Protein AF-A0ABD5XW55-F1 (afdb_monomer_lite)

Sequence (360 aa):
MGLERDTTTLDIPDDADCGDDPDGGTGRRRTVMITANGPIEYTLAVEGTVEPDRYGGDFAADDNDDPEEIADGVFSYANDTGPRAENAGPTNFRGDRFVFSGAVEEFGVDPRSSRTDYNVYLDGRNTTVGRVRRFRGVDDHSLTITANGPVDYTVTVDGTLEPDRFGGVFVGDTLDLPVETSGGYLRVTDDTGPMADDAGPFAFRGDRYLVDGRVRLLDVDTFDDDTAVNCYLDERLTPIDEIVSPLPGGDGPLEGYASGTAIEGDGSLLAILSTADNQFGYTAVVDGEAEKSESDDNAADDGDQVRSRGGVAVIKGTTGDNAGGVFEFTGKLLSVTVVGADGGFEIEVDGRRVTDSVVR

Radius of gyration: 25.56 Å; chains: 1; bounding box: 63×33×86 Å

Structure (mmCIF, N/CA/C/O backbone):
data_AF-A0ABD5XW55-F1
#
_entry.id   AF-A0ABD5XW55-F1
#
loop_
_atom_site.group_PDB
_atom_site.id
_atom_site.type_symbol
_atom_site.label_atom_id
_atom_site.label_alt_id
_atom_site.label_comp_id
_atom_site.label_asym_id
_atom_site.label_entity_id
_atom_site.label_seq_id
_atom_site.pdbx_PDB_ins_code
_atom_site.Cartn_x
_atom_site.Cartn_y
_atom_site.Cartn_z
_atom_site.occupancy
_atom_site.B_iso_or_equiv
_atom_site.auth_seq_id
_atom_site.auth_comp_id
_atom_site.auth_asym_id
_atom_site.auth_atom_id
_atom_site.pdbx_PDB_model_num
ATOM 1 N N . MET A 1 1 ? 23.870 -20.589 -51.824 1.00 40.91 1 MET A N 1
ATOM 2 C CA . MET A 1 1 ? 22.835 -20.958 -50.841 1.00 40.91 1 MET A CA 1
ATOM 3 C C . MET A 1 1 ? 22.518 -19.699 -50.063 1.00 40.91 1 MET A C 1
ATOM 5 O O . MET A 1 1 ? 23.275 -19.354 -49.170 1.00 40.91 1 MET A O 1
ATOM 9 N N . GLY A 1 2 ? 21.518 -18.946 -50.519 1.00 32.69 2 GLY A N 1
ATOM 10 C CA . GLY A 1 2 ? 20.993 -17.794 -49.792 1.00 32.69 2 GLY A CA 1
ATOM 11 C C . GLY A 1 2 ? 19.850 -18.282 -48.915 1.00 32.69 2 GLY A C 1
ATOM 12 O O . GLY A 1 2 ? 18.987 -19.002 -49.409 1.00 32.69 2 GLY A O 1
ATOM 13 N N . LEU A 1 3 ? 19.904 -17.969 -47.624 1.00 34.94 3 LEU A N 1
ATOM 14 C CA . LEU A 1 3 ? 18.791 -18.165 -46.705 1.00 34.94 3 LEU A CA 1
ATOM 15 C C . LEU A 1 3 ? 17.943 -16.895 -46.775 1.00 34.94 3 LEU A C 1
ATOM 17 O O . LEU A 1 3 ? 18.364 -15.843 -46.295 1.00 34.94 3 LEU A O 1
ATOM 21 N N . GLU A 1 4 ? 16.796 -16.988 -47.441 1.00 32.03 4 GLU A N 1
ATOM 22 C CA . GLU A 1 4 ? 15.737 -15.985 -47.363 1.00 32.03 4 GLU A CA 1
ATOM 23 C C . GLU A 1 4 ? 15.140 -16.036 -45.951 1.00 32.03 4 GLU A C 1
ATOM 25 O O . GLU A 1 4 ? 14.825 -17.112 -45.437 1.00 32.03 4 GLU A O 1
ATOM 30 N N . ARG A 1 5 ? 15.063 -14.877 -45.290 1.00 36.41 5 ARG A N 1
ATOM 31 C CA . ARG A 1 5 ? 14.382 -14.730 -44.002 1.00 36.41 5 ARG A CA 1
ATOM 32 C C . ARG A 1 5 ? 12.885 -14.649 -44.279 1.00 36.41 5 ARG A C 1
ATOM 34 O O . ARG A 1 5 ? 12.432 -13.715 -44.931 1.00 36.41 5 ARG A O 1
ATOM 41 N N . ASP A 1 6 ? 12.164 -15.649 -43.794 1.00 33.88 6 ASP A N 1
ATOM 42 C CA . ASP A 1 6 ? 10.708 -15.719 -43.790 1.00 33.88 6 ASP A CA 1
ATOM 43 C C . ASP A 1 6 ? 10.174 -14.735 -42.739 1.00 33.88 6 ASP A C 1
ATOM 45 O O . ASP A 1 6 ? 10.271 -14.968 -41.533 1.00 33.88 6 ASP A O 1
ATOM 49 N N . THR A 1 7 ? 9.701 -13.579 -43.197 1.00 32.56 7 THR A N 1
ATOM 50 C CA . THR A 1 7 ? 8.929 -12.627 -42.395 1.00 32.56 7 THR A CA 1
ATOM 51 C C . THR A 1 7 ? 7.460 -13.007 -42.513 1.00 32.56 7 THR A C 1
ATOM 53 O O . THR A 1 7 ? 6.708 -12.396 -43.273 1.00 32.56 7 THR A O 1
ATOM 56 N N . THR A 1 8 ? 7.053 -14.058 -41.810 1.00 29.84 8 THR A N 1
ATOM 57 C CA . THR A 1 8 ? 5.638 -14.401 -41.702 1.00 29.84 8 THR A CA 1
ATOM 58 C C . THR A 1 8 ? 4.994 -13.412 -40.733 1.00 29.84 8 THR A C 1
ATOM 60 O O . THR A 1 8 ? 5.185 -13.494 -39.519 1.00 29.84 8 THR A O 1
ATOM 63 N N . THR A 1 9 ? 4.276 -12.431 -41.275 1.00 34.72 9 THR A N 1
ATOM 64 C CA . THR A 1 9 ? 3.396 -11.540 -40.516 1.00 34.72 9 THR A CA 1
ATOM 65 C C . THR A 1 9 ? 2.313 -12.403 -39.876 1.00 34.72 9 THR A C 1
ATOM 67 O O . THR A 1 9 ? 1.570 -13.093 -40.574 1.00 34.72 9 THR A O 1
ATOM 70 N N . LEU A 1 10 ? 2.284 -12.449 -38.546 1.00 32.25 10 LEU A N 1
ATOM 71 C CA . LEU A 1 10 ? 1.234 -13.137 -37.808 1.00 32.25 10 LEU A CA 1
ATOM 72 C C . LEU A 1 10 ? -0.011 -12.237 -37.868 1.00 32.25 10 LEU A C 1
ATOM 74 O O . LEU A 1 10 ? 0.008 -11.164 -37.271 1.00 32.25 10 LEU A O 1
ATOM 78 N N . ASP A 1 11 ? -1.055 -12.649 -38.590 1.00 31.31 11 ASP A N 1
ATOM 79 C CA . ASP A 1 11 ? -2.379 -12.014 -38.516 1.00 31.31 11 ASP A CA 1
ATOM 80 C C . ASP A 1 11 ? -2.948 -12.267 -37.110 1.00 31.31 11 ASP A C 1
ATOM 82 O O . ASP A 1 11 ? -3.444 -13.356 -36.803 1.00 31.31 11 ASP A O 1
ATOM 86 N N . ILE A 1 12 ? -2.799 -11.281 -36.224 1.00 37.78 12 ILE A N 1
ATOM 87 C CA . ILE A 1 12 ? -3.425 -11.258 -34.899 1.00 37.78 12 ILE A CA 1
ATOM 88 C C . ILE A 1 12 ? -4.813 -10.619 -35.079 1.00 37.78 12 ILE A C 1
ATOM 90 O O . ILE A 1 12 ? -4.891 -9.563 -35.700 1.00 37.78 12 ILE A O 1
ATOM 94 N N . PRO A 1 13 ? -5.906 -11.247 -34.608 1.00 35.19 13 PRO A N 1
ATOM 95 C CA . PRO A 1 13 ? -7.257 -10.720 -34.793 1.00 35.19 13 PRO A CA 1
ATOM 96 C C . PRO A 1 13 ? -7.448 -9.369 -34.087 1.00 35.19 13 PRO A C 1
ATOM 98 O O . PRO A 1 13 ? -7.076 -9.210 -32.926 1.00 35.19 13 PRO A O 1
ATOM 101 N N . ASP A 1 14 ? -8.067 -8.446 -34.819 1.00 43.00 14 ASP A N 1
ATOM 102 C CA . ASP A 1 14 ? -8.194 -6.998 -34.584 1.00 43.00 14 ASP A CA 1
ATOM 103 C C . ASP A 1 14 ? -9.356 -6.618 -33.634 1.00 43.00 14 ASP A C 1
ATOM 105 O O . ASP A 1 14 ? -9.894 -5.519 -33.696 1.00 43.00 14 ASP A O 1
ATOM 109 N N . ASP A 1 15 ? -9.795 -7.543 -32.772 1.00 36.75 15 ASP A N 1
ATOM 110 C CA . ASP A 1 15 ? -11.090 -7.430 -32.073 1.00 36.75 15 ASP A CA 1
ATOM 111 C C . ASP A 1 15 ? -10.973 -7.116 -30.565 1.00 36.75 15 ASP A C 1
ATOM 113 O O . ASP A 1 15 ? -11.924 -7.322 -29.807 1.00 36.75 15 ASP A O 1
ATOM 117 N N . ALA A 1 16 ? -9.826 -6.616 -30.097 1.00 40.22 16 ALA A N 1
ATOM 118 C CA . ALA A 1 16 ? -9.733 -6.012 -28.766 1.00 40.22 16 ALA A CA 1
ATOM 119 C C . ALA A 1 16 ? -10.089 -4.523 -28.874 1.00 40.22 16 ALA A C 1
ATOM 121 O O . ALA A 1 16 ? -9.214 -3.667 -28.943 1.00 40.22 16 ALA A O 1
ATOM 122 N N . ASP A 1 17 ? -11.392 -4.247 -28.939 1.00 42.69 17 ASP A N 1
ATOM 123 C CA . ASP A 1 17 ? -11.986 -2.913 -28.821 1.00 42.69 17 ASP A CA 1
ATOM 124 C C . ASP A 1 17 ? -11.696 -2.359 -27.412 1.00 42.69 17 ASP A C 1
ATOM 126 O O . ASP A 1 17 ? -12.468 -2.535 -26.465 1.00 42.69 17 ASP A O 1
ATOM 130 N N . CYS A 1 18 ? -10.503 -1.786 -27.248 1.00 39.19 18 CYS A N 1
ATOM 131 C CA . CYS A 1 18 ? -10.098 -1.002 -26.090 1.00 39.19 18 CYS A CA 1
ATOM 132 C C . CYS A 1 18 ? -10.876 0.314 -26.156 1.00 39.19 18 CYS A C 1
ATOM 134 O O . CYS A 1 18 ? -10.383 1.276 -26.734 1.00 39.19 18 CYS A O 1
ATOM 136 N N . GLY A 1 19 ? -12.114 0.309 -25.656 1.00 40.28 19 GLY A N 1
ATOM 137 C CA . GLY A 1 19 ? -13.052 1.419 -25.799 1.00 40.28 19 GLY A CA 1
ATOM 138 C C . GLY A 1 19 ? -12.391 2.786 -25.621 1.00 40.28 19 GLY A C 1
ATOM 139 O O . GLY A 1 19 ? -11.782 3.053 -24.586 1.00 40.28 19 GLY A O 1
ATOM 140 N N . ASP A 1 20 ? -12.528 3.618 -26.654 1.00 43.25 20 ASP A N 1
ATOM 141 C CA . ASP A 1 20 ? -12.095 5.011 -26.685 1.00 43.25 20 ASP A CA 1
ATOM 142 C C . ASP A 1 20 ? -12.644 5.748 -25.457 1.00 43.25 20 ASP A C 1
ATOM 144 O O . ASP A 1 20 ? -13.820 6.122 -25.424 1.00 43.25 20 ASP A O 1
ATOM 148 N N . ASP A 1 21 ? -11.803 5.965 -24.447 1.00 44.53 21 ASP A N 1
ATOM 149 C CA . ASP A 1 21 ? -12.052 6.974 -23.426 1.00 44.53 21 ASP A CA 1
ATOM 150 C C . ASP A 1 21 ? -11.629 8.325 -24.038 1.00 44.53 21 ASP A C 1
ATOM 152 O O . ASP A 1 21 ? -10.435 8.570 -24.241 1.00 44.53 21 ASP A O 1
ATOM 156 N N . PRO A 1 22 ? -12.575 9.193 -24.447 1.00 44.59 22 PRO A N 1
ATOM 157 C CA . PRO A 1 22 ? -12.289 10.347 -25.303 1.00 44.59 22 PRO A CA 1
ATOM 158 C C . PRO A 1 22 ? -11.565 11.493 -24.579 1.00 44.59 22 PRO A C 1
ATOM 160 O O . PRO A 1 22 ? -11.266 12.518 -25.195 1.00 44.59 22 PRO A O 1
ATOM 163 N N . ASP A 1 23 ? -11.269 11.333 -23.291 1.00 46.78 23 ASP A N 1
ATOM 164 C CA . ASP A 1 23 ? -10.730 12.380 -22.430 1.00 46.78 23 ASP A CA 1
ATOM 165 C C . ASP A 1 23 ? -9.197 12.423 -22.391 1.00 46.78 23 ASP A C 1
ATOM 167 O O . ASP A 1 23 ? -8.642 12.921 -21.421 1.00 46.78 23 ASP A O 1
ATOM 171 N N . GLY A 1 24 ? -8.475 11.938 -23.412 1.00 46.03 24 GLY A N 1
ATOM 172 C CA . GLY A 1 24 ? -7.009 12.107 -23.492 1.00 46.03 24 GLY A CA 1
ATOM 173 C C . GLY A 1 24 ? -6.291 11.756 -22.181 1.00 46.03 24 GLY A C 1
ATOM 174 O O . GLY A 1 24 ? -5.336 12.432 -21.786 1.00 46.03 24 GLY A O 1
ATOM 175 N N . GLY A 1 25 ? -6.850 10.776 -21.462 1.00 42.22 25 GLY A N 1
ATOM 176 C CA . GLY A 1 25 ? -6.516 10.493 -20.083 1.00 42.22 25 GLY A CA 1
ATOM 177 C C . GLY A 1 25 ? -5.071 10.061 -20.033 1.00 42.22 25 GLY A C 1
ATOM 178 O O . GLY A 1 25 ? -4.647 9.222 -20.823 1.00 42.22 25 GLY A O 1
ATOM 179 N N . THR A 1 26 ? -4.302 10.658 -19.127 1.00 49.78 26 THR A N 1
ATOM 180 C CA . THR A 1 26 ? -2.963 10.194 -18.783 1.00 49.78 26 THR A CA 1
ATOM 181 C C . THR A 1 26 ? -3.052 8.701 -18.507 1.00 49.78 26 THR A C 1
ATOM 183 O O . THR A 1 26 ? -3.531 8.302 -17.442 1.00 49.78 26 THR A O 1
ATOM 186 N N . GLY A 1 27 ? -2.680 7.890 -19.495 1.00 63.44 27 GLY A N 1
ATOM 187 C CA . GLY A 1 27 ? -2.789 6.452 -19.395 1.00 63.44 27 GLY A CA 1
ATOM 188 C C . GLY A 1 27 ? -2.075 6.001 -18.130 1.00 63.44 27 GLY A C 1
ATOM 189 O O . GLY A 1 27 ? -1.096 6.604 -17.677 1.00 63.44 27 GLY A O 1
ATOM 190 N N . ARG A 1 28 ? -2.599 4.946 -17.530 1.00 74.44 28 ARG A N 1
ATOM 191 C CA . ARG A 1 28 ? -2.016 4.334 -16.348 1.00 74.44 28 ARG A CA 1
ATOM 192 C C . ARG A 1 28 ? -0.511 4.122 -16.515 1.00 74.44 28 ARG A C 1
ATOM 194 O O . ARG A 1 28 ? -0.080 3.542 -17.514 1.00 74.44 28 ARG A O 1
ATOM 201 N N . ARG A 1 29 ? 0.274 4.595 -15.543 1.00 84.94 29 ARG A N 1
ATOM 202 C CA . ARG A 1 29 ? 1.734 4.485 -15.582 1.00 84.94 29 ARG A CA 1
ATOM 203 C C . ARG A 1 29 ? 2.148 3.056 -15.238 1.00 84.94 29 ARG A C 1
ATOM 205 O O . ARG A 1 29 ? 1.621 2.428 -14.331 1.00 84.94 29 ARG A O 1
ATOM 212 N N . ARG A 1 30 ? 3.093 2.544 -16.003 1.00 86.62 30 ARG A N 1
ATOM 213 C CA . ARG A 1 30 ? 3.666 1.205 -15.932 1.00 86.62 30 ARG A CA 1
ATOM 214 C C . ARG A 1 30 ? 5.164 1.335 -15.930 1.00 86.62 30 ARG A C 1
ATOM 216 O O . ARG A 1 30 ? 5.684 2.338 -16.405 1.00 86.62 30 ARG A O 1
ATOM 223 N N . THR A 1 31 ? 5.873 0.332 -15.437 1.00 89.94 31 THR A N 1
ATOM 224 C CA . THR A 1 31 ? 7.332 0.324 -15.515 1.00 89.94 31 THR A CA 1
ATOM 225 C C . THR A 1 31 ? 7.858 -0.906 -16.208 1.00 89.94 31 THR A C 1
ATOM 227 O O . THR A 1 31 ? 7.426 -2.020 -15.940 1.00 89.94 31 THR A O 1
ATOM 230 N N . VAL A 1 32 ? 8.825 -0.711 -17.095 1.00 92.06 32 VAL A N 1
ATOM 231 C CA . VAL A 1 32 ? 9.643 -1.797 -17.624 1.00 92.06 32 VAL A CA 1
ATOM 232 C C . VAL A 1 32 ? 11.077 -1.553 -17.196 1.00 92.06 32 VAL A C 1
ATOM 234 O O . VAL A 1 32 ? 11.597 -0.454 -17.349 1.00 92.06 32 VAL A O 1
ATOM 237 N N . MET A 1 33 ? 11.705 -2.568 -16.617 1.00 92.19 33 MET A N 1
ATOM 238 C CA . MET A 1 33 ? 13.114 -2.529 -16.241 1.00 92.19 33 MET A CA 1
ATOM 239 C C . MET A 1 33 ? 13.842 -3.647 -16.970 1.00 92.19 33 MET A C 1
ATOM 241 O O . MET A 1 33 ? 13.411 -4.801 -16.932 1.00 92.19 33 MET A O 1
ATOM 245 N N . ILE A 1 34 ? 14.946 -3.315 -17.624 1.00 93.00 34 ILE A N 1
ATOM 246 C CA . ILE A 1 34 ? 15.799 -4.273 -18.320 1.00 93.00 34 ILE A CA 1
ATOM 247 C C . ILE A 1 34 ? 17.134 -4.297 -17.594 1.00 93.00 34 ILE A C 1
ATOM 249 O O . ILE A 1 34 ? 17.787 -3.268 -17.505 1.00 93.00 34 ILE A O 1
ATOM 253 N N . THR A 1 35 ? 17.554 -5.452 -17.080 1.00 91.81 35 THR A N 1
ATOM 254 C CA . THR A 1 35 ? 18.841 -5.588 -16.386 1.00 91.81 35 THR A CA 1
ATOM 255 C C . THR A 1 35 ? 19.698 -6.648 -17.045 1.00 91.81 35 THR A C 1
ATOM 257 O O . THR A 1 35 ? 19.187 -7.658 -17.522 1.00 91.81 35 THR A O 1
ATOM 260 N N . ALA A 1 36 ? 21.012 -6.455 -17.057 1.00 89.88 36 ALA A N 1
ATOM 261 C CA . ALA A 1 36 ? 21.954 -7.424 -17.589 1.00 89.88 36 ALA A CA 1
ATOM 262 C C . ALA A 1 36 ? 23.278 -7.422 -16.830 1.00 89.88 36 ALA A C 1
ATOM 264 O O . ALA A 1 36 ? 23.706 -6.403 -16.284 1.00 89.88 36 ALA A O 1
ATOM 265 N N . ASN A 1 37 ? 23.948 -8.575 -16.819 1.00 87.25 37 ASN A N 1
ATOM 266 C CA . ASN A 1 37 ? 25.274 -8.734 -16.218 1.00 87.25 37 ASN A CA 1
ATOM 267 C C . ASN A 1 37 ? 26.438 -8.493 -17.192 1.00 87.25 37 ASN A C 1
ATOM 269 O O . ASN A 1 37 ? 27.593 -8.789 -16.879 1.00 87.25 37 ASN A O 1
ATOM 273 N N . GLY A 1 38 ? 26.124 -7.948 -18.364 1.00 87.81 38 GLY A N 1
ATOM 274 C CA . GLY A 1 38 ? 27.027 -7.557 -19.436 1.00 87.81 38 GLY A CA 1
ATOM 275 C C . GLY A 1 38 ? 26.269 -6.724 -20.476 1.00 87.81 38 GLY A C 1
ATOM 276 O O . GLY A 1 38 ? 25.065 -6.529 -20.319 1.00 87.81 38 GLY A O 1
ATOM 277 N N . PRO A 1 39 ? 26.932 -6.256 -21.546 1.00 86.69 39 PRO A N 1
ATOM 278 C CA . PRO A 1 39 ? 26.309 -5.355 -22.510 1.00 86.69 39 PRO A CA 1
ATOM 279 C C . PRO A 1 39 ? 25.170 -6.030 -23.283 1.00 86.69 39 PRO A C 1
ATOM 281 O O . PRO A 1 39 ? 25.366 -7.104 -23.869 1.00 86.69 39 PRO A O 1
ATOM 284 N N . ILE A 1 40 ? 24.018 -5.370 -23.334 1.00 89.25 40 ILE A N 1
ATOM 285 C CA . ILE A 1 40 ? 22.861 -5.752 -24.152 1.00 89.25 40 ILE A CA 1
ATOM 286 C C . ILE A 1 40 ? 22.395 -4.558 -24.976 1.00 89.25 40 ILE A C 1
ATOM 288 O O . ILE A 1 40 ? 22.625 -3.425 -24.574 1.00 89.25 40 ILE A O 1
ATOM 292 N N . GLU A 1 41 ? 21.736 -4.816 -26.097 1.00 91.25 41 GLU A N 1
ATOM 293 C CA . GLU A 1 41 ? 20.941 -3.822 -26.820 1.00 91.25 41 GLU A CA 1
ATOM 294 C C . GLU A 1 41 ? 19.464 -4.132 -26.603 1.00 91.25 41 GLU A C 1
ATOM 296 O O . GLU A 1 41 ? 19.086 -5.296 -26.445 1.00 91.25 41 GLU A O 1
ATOM 301 N N . TYR A 1 42 ? 18.610 -3.119 -26.584 1.00 91.50 42 TYR A N 1
ATOM 302 C CA . TYR A 1 42 ? 17.172 -3.337 -26.516 1.00 91.50 42 TYR A CA 1
ATOM 303 C C . TYR A 1 42 ? 16.403 -2.294 -27.312 1.00 91.50 42 TYR A C 1
ATOM 305 O O . TYR A 1 42 ? 16.930 -1.248 -27.678 1.00 91.50 42 TYR A O 1
ATOM 313 N N . THR A 1 43 ? 15.152 -2.630 -27.600 1.00 93.75 43 THR A N 1
ATOM 314 C CA . THR A 1 43 ? 14.164 -1.776 -28.257 1.00 93.75 43 THR A CA 1
ATOM 315 C C . THR A 1 43 ? 12.877 -1.802 -27.446 1.00 93.75 43 THR A C 1
ATOM 317 O O . THR A 1 43 ? 12.474 -2.862 -26.961 1.00 93.75 43 THR A O 1
ATOM 320 N N . LEU A 1 44 ? 12.241 -0.646 -27.294 1.00 93.00 44 LEU A N 1
ATOM 321 C CA . LEU A 1 44 ? 10.931 -0.478 -26.675 1.00 93.00 44 LEU A CA 1
ATOM 322 C C . LEU A 1 44 ? 10.147 0.541 -27.497 1.00 93.00 44 LEU A C 1
ATOM 324 O O . LEU A 1 44 ? 10.573 1.685 -27.590 1.00 93.00 44 LEU A O 1
ATOM 328 N N . ALA A 1 45 ? 9.013 0.142 -28.063 1.00 93.31 45 ALA A N 1
ATOM 329 C CA . ALA A 1 45 ? 8.062 1.053 -28.684 1.00 93.31 45 ALA A CA 1
ATOM 330 C C . ALA A 1 45 ? 6.719 0.974 -27.962 1.00 93.31 45 ALA A C 1
ATOM 332 O O . ALA A 1 45 ? 6.198 -0.124 -27.744 1.00 93.31 45 ALA A O 1
ATOM 333 N N . VAL A 1 46 ? 6.174 2.130 -27.589 1.00 91.81 46 VAL A N 1
ATOM 334 C CA . VAL A 1 46 ? 4.918 2.256 -26.845 1.00 91.81 46 VAL A CA 1
ATOM 335 C C . VAL A 1 46 ? 3.993 3.216 -27.577 1.00 91.81 46 VAL A C 1
ATOM 337 O O . VAL A 1 46 ? 4.386 4.344 -27.864 1.00 91.81 46 VAL A O 1
ATOM 340 N N . GLU A 1 47 ? 2.769 2.775 -27.844 1.00 89.88 47 GLU A N 1
ATOM 341 C CA . GLU A 1 47 ? 1.655 3.652 -28.194 1.00 89.88 47 GLU A CA 1
ATOM 342 C C . GLU A 1 47 ? 1.119 4.289 -26.904 1.00 89.88 47 GLU A C 1
ATOM 344 O O . GLU A 1 47 ? 0.543 3.598 -26.062 1.00 89.88 47 GLU A O 1
ATOM 349 N N . GLY A 1 48 ? 1.359 5.588 -26.722 1.00 88.38 48 GLY A N 1
ATOM 350 C CA . GLY A 1 48 ? 1.036 6.344 -25.514 1.00 88.38 48 GLY A CA 1
ATOM 351 C C . GLY A 1 48 ? 2.194 7.237 -25.079 1.00 88.38 48 GLY A C 1
ATOM 352 O O . GLY A 1 48 ? 2.641 8.091 -25.838 1.00 88.38 48 GLY A O 1
ATOM 353 N N . THR A 1 49 ? 2.676 7.078 -23.846 1.00 89.69 49 THR A N 1
ATOM 354 C CA . THR A 1 49 ? 3.845 7.826 -23.347 1.00 89.69 49 THR A CA 1
ATOM 355 C C . THR A 1 49 ? 4.925 6.881 -22.849 1.00 89.69 49 THR A C 1
ATOM 357 O O . THR A 1 49 ? 4.628 5.798 -22.355 1.00 89.69 49 THR A O 1
ATOM 360 N N . VAL A 1 50 ? 6.187 7.290 -22.938 1.00 91.19 50 VAL A N 1
ATOM 361 C CA . VAL A 1 50 ? 7.324 6.599 -22.322 1.00 91.19 50 VAL A CA 1
ATOM 362 C C . VAL A 1 50 ? 8.323 7.645 -21.843 1.00 91.19 50 VAL A C 1
ATOM 364 O O . VAL A 1 50 ? 8.561 8.639 -22.521 1.00 91.19 50 VAL A O 1
ATOM 367 N N . GLU A 1 51 ? 8.868 7.449 -20.651 1.00 91.06 51 GLU A N 1
ATOM 368 C CA . GLU A 1 51 ? 9.802 8.356 -19.992 1.00 91.06 51 GLU A CA 1
ATOM 369 C C . GLU A 1 51 ? 10.904 7.532 -19.306 1.00 91.06 51 GLU A C 1
ATOM 371 O O . GLU A 1 51 ? 10.591 6.537 -18.643 1.00 91.06 51 GLU A O 1
ATOM 376 N N . PRO A 1 52 ? 12.186 7.915 -19.421 1.00 90.31 52 PRO A N 1
ATOM 377 C CA . PRO A 1 52 ? 13.257 7.282 -18.655 1.00 90.31 52 PRO A CA 1
ATOM 378 C C . PRO A 1 52 ? 13.088 7.560 -17.149 1.00 90.31 52 PRO A C 1
ATOM 380 O O . PRO A 1 52 ? 12.912 8.709 -16.735 1.00 90.31 52 PRO A O 1
ATOM 383 N N . ASP A 1 53 ? 13.174 6.528 -16.304 1.00 87.44 53 ASP A N 1
ATOM 384 C CA . ASP A 1 53 ? 13.251 6.692 -14.847 1.00 87.44 53 ASP A CA 1
ATOM 385 C C . ASP A 1 53 ? 14.702 6.963 -14.449 1.00 87.44 53 ASP A C 1
ATOM 387 O O . ASP A 1 53 ? 15.499 6.043 -14.283 1.00 87.44 53 ASP A O 1
ATOM 391 N N . ARG A 1 54 ? 15.044 8.240 -14.270 1.00 84.88 54 ARG A N 1
ATOM 392 C CA . ARG A 1 54 ? 16.396 8.677 -13.877 1.00 84.88 54 ARG A CA 1
ATOM 393 C C . ARG A 1 54 ? 16.652 8.611 -12.364 1.00 84.88 54 ARG A C 1
ATOM 395 O O . ARG A 1 54 ? 17.716 9.015 -11.898 1.00 84.88 54 ARG A O 1
ATOM 402 N N . TYR A 1 55 ? 15.687 8.131 -11.577 1.00 77.38 55 TYR A N 1
ATOM 403 C CA . TYR A 1 55 ? 15.755 8.107 -10.112 1.00 77.38 55 TYR A CA 1
ATOM 404 C C . TYR A 1 55 ? 15.848 6.687 -9.533 1.00 77.38 55 TYR A C 1
ATOM 406 O O . TYR A 1 55 ? 16.030 6.533 -8.326 1.00 77.38 55 TYR A O 1
ATOM 414 N N . GLY A 1 56 ? 15.813 5.652 -10.380 1.00 66.69 56 GLY A N 1
ATOM 415 C CA . GLY A 1 56 ? 15.865 4.232 -10.004 1.00 66.69 56 GLY A CA 1
ATOM 416 C C . GLY A 1 56 ? 17.196 3.709 -9.431 1.00 66.69 56 GLY A C 1
ATOM 417 O O . GLY A 1 56 ? 17.370 2.496 -9.301 1.00 66.69 56 GLY A O 1
ATOM 418 N N . GLY A 1 57 ? 18.155 4.578 -9.095 1.00 76.31 57 GLY A N 1
ATOM 419 C CA . GLY A 1 57 ? 19.456 4.191 -8.537 1.00 76.31 57 GLY A CA 1
ATOM 420 C C . GLY A 1 57 ? 20.332 3.425 -9.535 1.00 76.31 57 GLY A C 1
ATOM 421 O O . GLY A 1 57 ? 20.665 3.946 -10.591 1.00 76.31 57 GLY A O 1
ATOM 422 N N . ASP A 1 58 ? 20.705 2.184 -9.204 1.00 70.12 58 ASP A N 1
ATOM 423 C CA . ASP A 1 58 ? 21.525 1.304 -10.064 1.00 70.12 58 ASP A CA 1
ATOM 424 C C . ASP A 1 58 ? 20.816 0.864 -11.366 1.00 70.12 58 ASP A C 1
ATOM 426 O O . ASP A 1 58 ? 21.442 0.224 -12.218 1.00 70.12 58 ASP A O 1
ATOM 430 N N . PHE A 1 59 ? 19.524 1.186 -11.488 1.00 79.69 59 PHE A N 1
ATOM 431 C CA . PHE A 1 59 ? 18.673 0.913 -12.649 1.00 79.69 59 PHE A CA 1
ATOM 432 C C . PHE A 1 59 ? 18.091 2.187 -13.270 1.00 79.69 59 PHE A C 1
ATOM 434 O O . PHE A 1 59 ? 17.100 2.124 -13.998 1.00 79.69 59 PHE A O 1
ATOM 441 N N . ALA A 1 60 ? 18.633 3.348 -12.896 1.00 79.62 60 ALA A N 1
ATOM 442 C CA . ALA A 1 60 ? 18.233 4.605 -13.495 1.00 79.62 60 ALA A CA 1
ATOM 443 C C . ALA A 1 60 ? 18.641 4.621 -14.971 1.00 79.62 60 ALA A C 1
ATOM 445 O O . ALA A 1 60 ? 19.783 4.297 -15.286 1.00 79.62 60 ALA A O 1
ATOM 446 N N . ALA A 1 61 ? 17.716 5.013 -15.842 1.00 81.00 61 ALA A N 1
ATOM 447 C CA . ALA A 1 61 ? 18.047 5.326 -17.225 1.00 81.00 61 ALA A CA 1
ATOM 448 C C . ALA A 1 61 ? 19.025 6.515 -17.277 1.00 81.00 61 ALA A C 1
ATOM 450 O O . ALA A 1 61 ? 18.947 7.438 -16.454 1.00 81.00 61 ALA A O 1
ATOM 451 N N . ASP A 1 62 ? 19.946 6.481 -18.234 1.00 78.81 62 ASP A N 1
ATOM 452 C CA . ASP A 1 62 ? 20.990 7.484 -18.400 1.00 78.81 62 ASP A CA 1
ATOM 453 C C . ASP A 1 62 ? 20.418 8.805 -18.959 1.00 78.81 62 ASP A C 1
ATOM 455 O O . ASP A 1 62 ? 19.325 8.885 -19.520 1.00 78.81 62 ASP A O 1
ATOM 459 N N . ASP A 1 63 ? 21.159 9.907 -18.819 1.00 78.56 63 ASP A N 1
ATOM 460 C CA . ASP A 1 63 ? 20.693 11.231 -19.267 1.00 78.56 63 ASP A CA 1
ATOM 461 C C . ASP A 1 63 ? 20.504 11.349 -20.788 1.00 78.56 63 ASP A C 1
ATOM 463 O O . ASP A 1 63 ? 19.847 12.283 -21.252 1.00 78.56 63 ASP A O 1
ATOM 467 N N . ASN A 1 64 ? 21.108 10.445 -21.560 1.00 78.06 64 ASN A N 1
ATOM 468 C CA . ASN A 1 64 ? 20.977 10.371 -23.013 1.00 78.06 64 ASN A CA 1
ATOM 469 C C . ASN A 1 64 ? 19.848 9.437 -23.468 1.00 78.06 64 ASN A C 1
ATOM 471 O O . ASN A 1 64 ? 19.763 9.163 -24.666 1.00 78.06 64 ASN A O 1
ATOM 475 N N . ASP A 1 65 ? 18.995 8.998 -22.542 1.00 77.62 65 ASP A N 1
ATOM 476 C CA . ASP A 1 65 ? 17.967 7.994 -22.787 1.00 77.62 65 ASP A CA 1
ATOM 477 C C . ASP A 1 65 ? 16.598 8.597 -23.127 1.00 77.62 65 ASP A C 1
ATOM 479 O O . ASP A 1 65 ? 15.546 8.129 -22.685 1.00 77.62 65 ASP A O 1
ATOM 483 N N . ASP A 1 66 ? 16.595 9.650 -23.942 1.00 83.25 66 ASP A N 1
ATOM 484 C CA . ASP A 1 66 ? 15.356 10.306 -24.353 1.00 83.25 66 ASP A CA 1
ATOM 485 C C . ASP A 1 66 ? 14.686 9.555 -25.526 1.00 83.25 66 ASP A C 1
ATOM 487 O O . ASP A 1 66 ? 15.342 9.280 -26.536 1.00 83.25 66 ASP A O 1
ATOM 491 N N . PRO A 1 67 ? 13.385 9.221 -25.428 1.00 84.94 67 PRO A N 1
ATOM 492 C CA . PRO A 1 67 ? 12.652 8.533 -26.485 1.00 84.94 67 PRO A CA 1
ATOM 493 C C . PRO A 1 67 ? 12.398 9.418 -27.705 1.00 84.94 67 PRO A C 1
ATOM 495 O O . PRO A 1 67 ? 12.243 10.636 -27.603 1.00 84.94 67 PRO A O 1
ATOM 498 N N . GLU A 1 68 ? 12.304 8.777 -28.870 1.00 88.56 68 GLU A N 1
ATOM 499 C CA . GLU A 1 68 ? 11.975 9.417 -30.142 1.00 88.56 68 GLU A CA 1
ATOM 500 C C . GLU A 1 68 ? 10.555 9.022 -30.565 1.00 88.56 68 GLU A C 1
ATOM 502 O O . GLU A 1 68 ? 10.211 7.841 -30.611 1.00 88.56 68 GLU A O 1
ATOM 507 N N . GLU A 1 69 ? 9.713 10.002 -30.890 1.00 88.31 69 GLU A N 1
ATOM 508 C CA . GLU A 1 69 ? 8.400 9.740 -31.485 1.00 88.31 69 GLU A CA 1
ATOM 509 C C . GLU A 1 69 ? 8.580 9.306 -32.949 1.00 88.31 69 GLU A C 1
ATOM 511 O O . GLU A 1 69 ? 9.091 10.068 -33.773 1.00 88.31 69 GLU A O 1
ATOM 516 N N . ILE A 1 70 ? 8.190 8.071 -33.275 1.00 85.06 70 ILE A N 1
ATOM 517 C CA . ILE A 1 70 ? 8.401 7.462 -34.604 1.00 85.06 70 ILE A CA 1
ATOM 518 C C . ILE A 1 70 ? 7.128 7.399 -35.457 1.00 85.06 70 ILE A C 1
ATOM 520 O O . ILE A 1 70 ? 7.208 7.255 -36.679 1.00 85.06 70 ILE A O 1
ATOM 524 N N . ALA A 1 71 ? 5.962 7.507 -34.825 1.00 83.19 71 ALA A N 1
ATOM 525 C CA . ALA A 1 71 ? 4.651 7.650 -35.449 1.00 83.19 71 ALA A CA 1
ATOM 526 C C . ALA A 1 71 ? 3.725 8.396 -34.476 1.00 83.19 71 ALA A C 1
ATOM 528 O O . ALA A 1 71 ? 4.079 8.532 -33.310 1.00 83.19 71 ALA A O 1
ATOM 529 N N . ASP A 1 72 ? 2.568 8.872 -34.944 1.00 85.00 72 ASP A N 1
ATOM 530 C CA . ASP A 1 72 ? 1.629 9.663 -34.134 1.00 85.00 72 ASP A CA 1
ATOM 531 C C . ASP A 1 72 ? 1.284 8.943 -32.815 1.00 85.00 72 ASP A C 1
ATOM 533 O O . ASP A 1 72 ? 0.549 7.956 -32.820 1.00 85.00 72 ASP A O 1
ATOM 537 N N . GLY A 1 73 ? 1.830 9.423 -31.690 1.00 79.38 73 GLY A N 1
ATOM 538 C CA . GLY A 1 73 ? 1.621 8.821 -30.369 1.00 79.38 73 GLY A CA 1
ATOM 539 C C . GLY A 1 73 ? 2.401 7.528 -30.096 1.00 79.38 73 GLY A C 1
ATOM 540 O O . GLY A 1 73 ? 2.200 6.928 -29.043 1.00 79.38 73 GLY A O 1
ATOM 541 N N . VAL A 1 74 ? 3.298 7.098 -30.990 1.00 84.94 74 VAL A N 1
ATOM 542 C CA . VAL A 1 74 ? 4.187 5.945 -30.779 1.00 84.94 74 VAL A CA 1
ATOM 543 C C . VAL A 1 74 ? 5.609 6.425 -30.535 1.00 84.94 74 VAL A C 1
ATOM 545 O O . VAL A 1 74 ? 6.281 6.947 -31.429 1.00 84.94 74 VAL A O 1
ATOM 548 N N . PHE A 1 75 ? 6.097 6.169 -29.329 1.00 86.62 75 PHE A N 1
ATOM 549 C CA . PHE A 1 75 ? 7.447 6.510 -28.909 1.00 86.62 75 PHE A CA 1
ATOM 550 C C . PHE A 1 75 ? 8.319 5.266 -28.924 1.00 86.62 75 PHE A C 1
ATOM 552 O O . PHE A 1 75 ? 7.972 4.262 -28.308 1.00 86.62 75 PHE A O 1
ATOM 559 N N . SER A 1 76 ? 9.450 5.339 -29.619 1.00 85.06 76 SER A N 1
ATOM 560 C CA . SER A 1 76 ? 10.449 4.282 -29.684 1.00 85.06 76 SER A CA 1
ATOM 561 C C . SER A 1 76 ? 11.702 4.674 -28.927 1.00 85.06 76 SER A C 1
ATOM 563 O O . SER A 1 76 ? 12.130 5.827 -28.897 1.00 85.06 76 SER A O 1
ATOM 565 N N . TYR A 1 77 ? 12.325 3.657 -28.365 1.00 81.75 77 TYR A N 1
ATOM 566 C CA . TYR A 1 77 ? 13.538 3.759 -27.602 1.00 81.75 77 TYR A CA 1
ATOM 567 C C . TYR A 1 77 ? 14.469 2.608 -27.972 1.00 81.75 77 TYR A C 1
ATOM 569 O O . TYR A 1 77 ? 14.032 1.459 -28.042 1.00 81.75 77 TYR A O 1
ATOM 577 N N . ALA A 1 78 ? 15.742 2.906 -28.229 1.00 80.81 78 ALA A N 1
ATOM 578 C CA . ALA A 1 78 ? 16.759 1.902 -28.511 1.00 80.81 78 ALA A CA 1
ATOM 579 C C . ALA A 1 78 ? 18.090 2.309 -27.881 1.00 80.81 78 ALA A C 1
ATOM 581 O O . ALA A 1 78 ? 18.596 3.392 -28.170 1.00 80.81 78 ALA A O 1
ATOM 582 N N . ASN A 1 79 ? 18.659 1.444 -27.043 1.00 79.69 79 ASN A N 1
ATOM 583 C CA . ASN A 1 79 ? 19.874 1.758 -26.288 1.00 79.69 79 ASN A CA 1
ATOM 584 C C . ASN A 1 79 ? 20.670 0.510 -25.931 1.00 79.69 79 ASN A C 1
ATOM 586 O O . ASN A 1 79 ? 20.222 -0.617 -26.176 1.00 79.69 79 ASN A O 1
ATOM 590 N N . ASP A 1 80 ? 21.839 0.719 -25.326 1.00 79.50 80 ASP A N 1
ATOM 591 C CA . ASP A 1 80 ? 22.585 -0.315 -24.635 1.00 79.50 80 ASP A CA 1
ATOM 592 C C . ASP A 1 80 ? 22.656 -0.109 -23.121 1.00 79.50 80 ASP A C 1
ATOM 594 O O . ASP A 1 80 ? 22.913 0.980 -22.633 1.00 79.50 80 ASP A O 1
ATOM 598 N N . THR A 1 81 ? 22.475 -1.199 -22.375 1.00 81.25 81 THR A N 1
ATOM 599 C CA . THR A 1 81 ? 22.613 -1.210 -20.911 1.00 81.25 81 THR A CA 1
ATOM 600 C C . THR A 1 81 ? 23.478 -2.380 -20.444 1.00 81.25 81 THR A C 1
ATOM 602 O O . THR A 1 81 ? 23.920 -3.224 -21.236 1.00 81.25 81 THR A O 1
ATOM 605 N N . GLY A 1 82 ? 23.738 -2.433 -19.139 1.00 74.75 82 GLY A N 1
ATOM 606 C CA . GLY A 1 82 ? 24.597 -3.422 -18.498 1.00 74.75 82 GLY A CA 1
ATOM 607 C C . GLY A 1 82 ? 26.047 -2.947 -18.327 1.00 74.75 82 GLY A C 1
ATOM 608 O O . GLY A 1 82 ? 26.511 -2.013 -18.987 1.00 74.75 82 GLY A O 1
ATOM 609 N N . PRO A 1 83 ? 26.824 -3.579 -17.429 1.00 75.06 83 PRO A N 1
ATOM 610 C CA . PRO A 1 83 ? 28.227 -3.231 -17.265 1.00 75.06 83 PRO A CA 1
ATOM 611 C C . PRO A 1 83 ? 29.009 -3.529 -18.548 1.00 75.06 83 PRO A C 1
ATOM 613 O O . PRO A 1 83 ? 28.757 -4.515 -19.245 1.00 75.06 83 PRO A O 1
ATOM 616 N N . ARG A 1 84 ? 30.041 -2.720 -18.819 1.00 76.62 84 ARG A N 1
ATOM 617 C CA . ARG A 1 84 ? 31.032 -3.037 -19.861 1.00 76.62 84 ARG A CA 1
ATOM 618 C C . ARG A 1 84 ? 31.576 -4.450 -19.669 1.00 76.62 84 ARG A C 1
ATOM 620 O O . ARG A 1 84 ? 31.699 -4.915 -18.539 1.00 76.62 84 ARG A O 1
ATOM 627 N N . ALA A 1 85 ? 31.956 -5.108 -20.762 1.00 76.94 85 ALA A N 1
ATOM 628 C CA . ALA A 1 85 ? 32.383 -6.508 -20.749 1.00 76.94 85 ALA A CA 1
ATOM 629 C C . ALA A 1 85 ? 33.519 -6.799 -19.746 1.00 76.94 85 ALA A C 1
ATOM 631 O O . ALA A 1 85 ? 33.548 -7.872 -19.151 1.00 76.94 85 ALA A O 1
ATOM 632 N N . GLU A 1 86 ? 34.434 -5.854 -19.518 1.00 76.00 86 GLU A N 1
ATOM 633 C CA . GLU A 1 86 ? 35.507 -5.973 -18.522 1.00 76.00 86 GLU A CA 1
ATOM 634 C C . GLU A 1 86 ? 35.035 -5.922 -17.056 1.00 76.00 86 GLU A C 1
ATOM 636 O O . GLU A 1 86 ? 35.747 -6.398 -16.174 1.00 76.00 86 GLU A O 1
ATOM 641 N N . ASN A 1 87 ? 33.841 -5.381 -16.808 1.00 76.62 87 ASN A N 1
ATOM 642 C CA . ASN A 1 87 ? 33.195 -5.273 -15.497 1.00 76.62 87 ASN A CA 1
ATOM 643 C C . ASN A 1 87 ? 31.989 -6.221 -15.362 1.00 76.62 87 ASN A C 1
ATOM 645 O O . ASN A 1 87 ? 31.302 -6.208 -14.337 1.00 76.62 87 ASN A O 1
ATOM 649 N N . ALA A 1 88 ? 31.720 -7.020 -16.396 1.00 75.06 88 ALA A N 1
ATOM 650 C CA . ALA A 1 88 ? 30.688 -8.040 -16.402 1.00 75.06 88 ALA A CA 1
ATOM 651 C C . ALA A 1 88 ? 31.035 -9.163 -15.416 1.00 75.06 88 ALA A C 1
ATOM 653 O O . ALA A 1 88 ? 32.199 -9.535 -15.237 1.00 75.06 88 ALA A O 1
ATOM 654 N N . GLY A 1 89 ? 30.022 -9.732 -14.775 1.00 74.00 89 GLY A N 1
ATOM 655 C CA . GLY A 1 89 ? 30.216 -10.799 -13.800 1.00 74.00 89 GLY A CA 1
ATOM 656 C C . GLY A 1 89 ? 28.895 -11.307 -13.238 1.00 74.00 89 GLY A C 1
ATOM 657 O O . GLY A 1 89 ? 27.905 -10.585 -13.269 1.00 74.00 89 GLY A O 1
ATOM 658 N N . PRO A 1 90 ? 28.865 -12.524 -12.672 1.00 77.75 90 PRO A N 1
ATOM 659 C CA . PRO A 1 90 ? 27.624 -13.223 -12.321 1.00 77.75 90 PRO A CA 1
ATOM 660 C C . PRO A 1 90 ? 26.755 -12.502 -11.279 1.00 77.75 90 PRO A C 1
ATOM 662 O O . PRO A 1 90 ? 25.606 -12.876 -11.083 1.00 77.75 90 PRO A O 1
ATOM 665 N N . THR A 1 91 ? 27.292 -11.489 -10.599 1.00 79.00 91 THR A N 1
ATOM 666 C CA . THR A 1 91 ? 26.608 -10.732 -9.544 1.00 79.00 91 THR A CA 1
ATOM 667 C C . THR A 1 91 ? 26.488 -9.238 -9.846 1.00 79.00 91 THR A C 1
ATOM 669 O O . THR A 1 91 ? 26.003 -8.503 -8.995 1.00 79.00 91 THR A O 1
ATOM 672 N N . ASN A 1 92 ? 26.965 -8.763 -11.002 1.00 79.81 92 ASN A N 1
ATOM 673 C CA . ASN A 1 92 ? 26.988 -7.336 -11.322 1.00 79.81 92 ASN A CA 1
ATOM 674 C C . ASN A 1 92 ? 25.952 -7.015 -12.399 1.00 79.81 92 ASN A C 1
ATOM 676 O O . ASN A 1 92 ? 26.292 -6.963 -13.577 1.00 79.81 92 ASN A O 1
ATOM 680 N N . PHE A 1 93 ? 24.695 -6.839 -11.995 1.00 85.00 93 PHE A N 1
ATOM 681 C CA . PHE A 1 93 ? 23.627 -6.422 -12.898 1.00 85.00 93 PHE A CA 1
ATOM 682 C C . PHE A 1 93 ? 23.482 -4.897 -12.880 1.00 85.00 93 PHE A C 1
ATOM 684 O O . PHE A 1 93 ? 23.484 -4.264 -11.821 1.00 85.00 93 PHE A O 1
ATOM 691 N N . ARG A 1 94 ? 23.363 -4.324 -14.074 1.00 85.56 94 ARG A N 1
ATOM 692 C CA . ARG A 1 94 ? 22.991 -2.927 -14.324 1.00 85.56 94 ARG A CA 1
ATOM 693 C C . ARG A 1 94 ? 21.867 -2.916 -15.341 1.00 85.56 94 ARG A C 1
ATOM 695 O O . ARG A 1 94 ? 21.685 -3.912 -16.045 1.00 85.56 94 ARG A O 1
ATOM 702 N N . GLY A 1 95 ? 21.099 -1.847 -15.379 1.00 88.62 95 GLY A N 1
ATOM 703 C CA . GLY A 1 95 ? 19.916 -1.809 -16.210 1.00 88.62 95 GLY A CA 1
ATOM 704 C C . GLY A 1 95 ? 19.345 -0.421 -16.350 1.00 88.62 95 GLY A C 1
ATOM 705 O O . GLY A 1 95 ? 19.771 0.489 -15.649 1.00 88.62 95 GLY A O 1
ATOM 706 N N . ASP A 1 96 ? 18.325 -0.335 -17.188 1.00 90.06 96 ASP A N 1
ATOM 707 C CA . ASP A 1 96 ? 17.572 0.887 -17.412 1.00 90.06 96 ASP A CA 1
ATOM 708 C C . ASP A 1 96 ? 16.114 0.606 -17.050 1.00 90.06 96 ASP A C 1
ATOM 710 O O . ASP A 1 96 ? 15.591 -0.499 -17.274 1.00 90.06 96 ASP A O 1
ATOM 714 N N . ARG A 1 97 ? 15.450 1.607 -16.480 1.00 91.19 97 ARG A N 1
ATOM 715 C CA . ARG A 1 97 ? 14.027 1.572 -16.156 1.00 91.19 97 ARG A CA 1
ATOM 716 C C . ARG A 1 97 ? 13.309 2.676 -16.917 1.00 91.19 97 ARG A C 1
ATOM 718 O O . ARG A 1 97 ? 13.736 3.824 -16.912 1.00 91.19 97 ARG A O 1
ATOM 725 N N . PHE A 1 98 ? 12.179 2.324 -17.515 1.00 91.00 98 PHE A N 1
ATOM 726 C CA . PHE A 1 98 ? 11.271 3.250 -18.183 1.00 91.00 98 PHE A CA 1
ATOM 727 C C . PHE A 1 98 ? 9.921 3.218 -17.500 1.00 91.00 98 PHE A C 1
ATOM 729 O O . PHE A 1 98 ? 9.456 2.158 -17.073 1.00 91.00 98 PHE A O 1
ATOM 736 N N . VAL A 1 99 ? 9.282 4.379 -17.441 1.00 89.94 99 VAL A N 1
ATOM 737 C CA . VAL A 1 99 ? 7.893 4.542 -17.040 1.00 89.94 99 VAL A CA 1
ATOM 738 C C . VAL A 1 99 ? 7.086 4.835 -18.295 1.00 89.94 99 VAL A C 1
ATOM 740 O O . VAL A 1 99 ? 7.407 5.770 -19.016 1.00 89.94 99 VAL A O 1
ATOM 743 N N . PHE A 1 100 ? 6.050 4.059 -18.577 1.00 90.19 100 PHE A N 1
ATOM 744 C CA . PHE A 1 100 ? 5.261 4.204 -19.797 1.00 90.19 100 PHE A CA 1
ATOM 745 C C . PHE A 1 100 ? 3.762 4.151 -19.517 1.00 90.19 100 PHE A C 1
ATOM 747 O O . PHE A 1 100 ? 3.344 3.684 -18.464 1.00 90.19 100 PHE A O 1
ATOM 754 N N . SER A 1 101 ? 2.950 4.632 -20.448 1.00 88.12 101 SER A N 1
ATOM 755 C CA . SER A 1 101 ? 1.502 4.451 -20.451 1.00 88.12 101 SER A CA 1
ATOM 756 C C . SER A 1 101 ? 1.036 4.011 -21.834 1.00 88.12 101 SER A C 1
ATOM 758 O O . SER A 1 101 ? 1.635 4.409 -22.829 1.00 88.12 101 SER A O 1
ATOM 760 N N . GLY A 1 102 ? -0.008 3.180 -21.883 1.00 86.75 102 GLY A N 1
ATOM 761 C CA . GLY A 1 102 ? -0.556 2.630 -23.126 1.00 86.75 102 GLY A CA 1
ATOM 762 C C . GLY A 1 102 ? -0.033 1.233 -23.487 1.00 86.75 102 GLY A C 1
ATOM 763 O O . GLY A 1 102 ? 0.260 0.418 -22.601 1.00 86.75 102 GLY A O 1
ATOM 764 N N . ALA A 1 103 ? 0.008 0.918 -24.783 1.00 88.19 103 ALA A N 1
ATOM 765 C CA . ALA A 1 103 ? 0.290 -0.421 -25.302 1.00 88.19 103 ALA A CA 1
ATOM 766 C C . ALA A 1 103 ? 1.740 -0.561 -25.781 1.00 88.19 103 ALA A C 1
ATOM 768 O O . ALA A 1 103 ? 2.303 0.346 -26.384 1.00 88.19 103 ALA A O 1
ATOM 769 N N . VAL A 1 104 ? 2.356 -1.722 -25.531 1.00 90.69 104 VAL A N 1
ATOM 770 C CA . VAL A 1 104 ? 3.703 -2.012 -26.044 1.00 90.69 104 VAL A CA 1
ATOM 771 C C . VAL A 1 104 ? 3.593 -2.572 -27.459 1.00 90.69 104 VAL A C 1
ATOM 773 O O . VAL A 1 104 ? 3.182 -3.720 -27.651 1.00 90.69 104 VAL A O 1
ATOM 776 N N . GLU A 1 105 ? 4.021 -1.794 -28.443 1.00 91.44 105 GLU A N 1
ATOM 777 C CA . GLU A 1 105 ? 4.012 -2.178 -29.857 1.00 91.44 105 GLU A CA 1
ATOM 778 C C . GLU A 1 105 ? 5.219 -3.047 -30.215 1.00 91.44 105 GLU A C 1
ATOM 780 O O . GLU A 1 105 ? 5.100 -4.081 -30.884 1.00 91.44 105 GLU A O 1
ATOM 785 N N . GLU A 1 106 ? 6.385 -2.693 -29.680 1.00 93.31 106 GLU A N 1
ATOM 786 C CA . GLU A 1 106 ? 7.619 -3.439 -29.883 1.00 93.31 106 GLU A CA 1
ATOM 787 C C . GLU A 1 106 ? 8.396 -3.564 -28.578 1.00 93.31 106 GLU A C 1
ATOM 789 O O . GLU A 1 106 ? 8.525 -2.621 -27.804 1.00 93.31 106 GLU A O 1
ATOM 794 N N . PHE A 1 107 ? 8.932 -4.757 -28.333 1.00 95.31 107 PHE A N 1
ATOM 795 C CA . PHE A 1 107 ? 9.905 -4.955 -27.273 1.00 95.31 107 PHE A CA 1
ATOM 796 C C . PHE A 1 107 ? 10.863 -6.080 -27.643 1.00 95.31 107 PHE A C 1
ATOM 798 O O . PHE A 1 107 ? 10.436 -7.205 -27.944 1.00 95.31 107 PHE A O 1
ATOM 805 N N . GLY A 1 1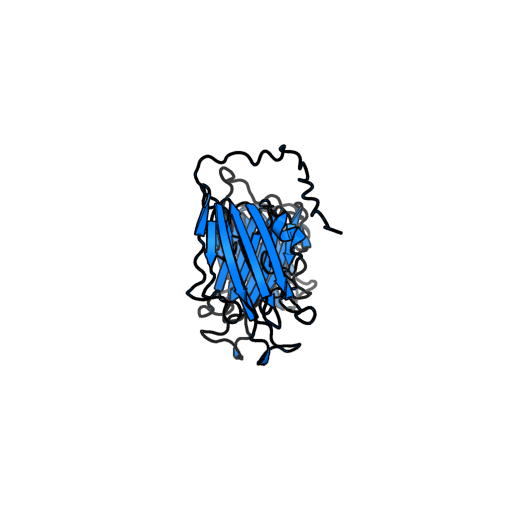08 ? 12.155 -5.779 -27.610 1.00 94.75 108 GLY A N 1
ATOM 806 C CA . GLY A 1 108 ? 13.223 -6.705 -27.957 1.00 94.75 108 GLY A CA 1
ATOM 807 C C . GLY A 1 108 ? 14.451 -6.471 -27.092 1.00 94.75 108 GLY A C 1
ATOM 808 O O . GLY A 1 108 ? 14.777 -5.337 -26.775 1.00 94.75 108 GLY A O 1
ATOM 809 N N . VAL A 1 109 ? 15.137 -7.552 -26.725 1.00 93.31 109 VAL A N 1
ATOM 810 C CA . VAL A 1 109 ? 16.424 -7.508 -26.021 1.00 93.31 109 VAL A CA 1
ATOM 811 C C . VAL A 1 109 ? 17.382 -8.429 -26.765 1.00 93.31 109 VAL A C 1
ATOM 813 O O . VAL A 1 109 ? 17.065 -9.603 -26.969 1.00 93.31 109 VAL A O 1
ATOM 816 N N . ASP A 1 110 ? 18.529 -7.901 -27.176 1.00 94.62 110 ASP A N 1
ATOM 817 C CA . ASP A 1 110 ? 19.580 -8.617 -27.893 1.00 94.62 110 ASP A CA 1
ATOM 818 C C . ASP A 1 110 ? 20.893 -8.582 -27.090 1.00 94.62 110 ASP A C 1
ATOM 820 O O . ASP A 1 110 ? 21.605 -7.569 -27.064 1.00 94.62 110 ASP A O 1
ATOM 824 N N . PRO A 1 111 ? 21.240 -9.664 -26.373 1.00 88.62 111 PRO A N 1
ATOM 825 C CA . PRO A 1 111 ? 22.505 -9.721 -25.667 1.00 88.62 111 PRO A CA 1
ATOM 826 C C . PRO A 1 111 ? 23.679 -9.830 -26.645 1.00 88.62 111 PRO A C 1
ATOM 828 O O . PRO A 1 111 ? 23.792 -10.793 -27.404 1.00 88.62 111 PRO A O 1
ATOM 831 N N . ARG A 1 112 ? 24.657 -8.915 -26.539 1.00 86.06 112 ARG A N 1
ATOM 832 C CA . ARG A 1 112 ? 25.860 -8.898 -27.404 1.00 86.06 112 ARG A CA 1
ATOM 833 C C . ARG A 1 112 ? 26.741 -10.152 -27.261 1.00 86.06 112 ARG A C 1
ATOM 835 O O . ARG A 1 112 ? 27.678 -10.362 -28.034 1.00 86.06 112 ARG A O 1
ATOM 842 N N . SER A 1 113 ? 26.483 -10.987 -26.254 1.00 86.44 113 SER A N 1
ATOM 843 C CA . SER A 1 113 ? 27.185 -12.240 -25.990 1.00 86.44 113 SER A CA 1
ATOM 844 C C . SER A 1 113 ? 26.243 -13.278 -25.387 1.00 86.44 113 SER A C 1
ATOM 846 O O . SER A 1 113 ? 25.509 -12.993 -24.452 1.00 86.44 113 SER A O 1
ATOM 848 N N . SER A 1 114 ? 26.372 -14.537 -25.818 1.00 85.88 114 SER A N 1
ATOM 849 C CA . SER A 1 114 ? 25.676 -15.693 -25.211 1.00 85.88 114 SER A CA 1
ATOM 850 C C . SER A 1 114 ? 26.010 -15.962 -23.733 1.00 85.88 114 SER A C 1
ATOM 852 O O . SER A 1 114 ? 25.423 -16.850 -23.127 1.00 85.88 114 SER A O 1
ATOM 854 N N . ARG A 1 115 ? 27.003 -15.256 -23.175 1.00 83.88 115 ARG A N 1
ATOM 855 C CA . ARG A 1 115 ? 27.375 -15.324 -21.752 1.00 83.88 115 ARG A CA 1
ATOM 856 C C . ARG A 1 115 ? 26.734 -14.220 -20.913 1.00 83.88 115 ARG A C 1
ATOM 858 O O . ARG A 1 115 ? 26.991 -14.183 -19.716 1.00 83.88 115 ARG A O 1
ATOM 865 N N . THR A 1 116 ? 26.012 -13.302 -21.548 1.00 86.75 116 THR A N 1
ATOM 866 C CA . THR A 1 116 ? 25.289 -12.242 -20.860 1.00 86.75 116 THR A CA 1
ATOM 867 C C . THR A 1 116 ? 23.942 -12.795 -20.423 1.00 86.75 116 THR A C 1
ATOM 869 O O . THR A 1 116 ? 23.123 -13.175 -21.261 1.00 86.75 116 THR A O 1
ATOM 872 N N . ASP A 1 117 ? 23.722 -12.823 -19.118 1.00 89.25 117 ASP A N 1
ATOM 873 C CA . ASP A 1 117 ? 22.407 -13.040 -18.539 1.00 89.25 117 ASP A CA 1
ATOM 874 C C . ASP A 1 117 ? 21.693 -11.693 -18.449 1.00 89.25 117 ASP A C 1
ATOM 876 O O . ASP A 1 117 ? 22.298 -10.674 -18.099 1.00 89.25 117 ASP A O 1
ATOM 880 N N . TYR A 1 118 ? 20.398 -11.694 -18.742 1.00 91.94 118 TYR A N 1
ATOM 881 C CA . TYR A 1 118 ? 19.545 -10.526 -18.598 1.00 91.94 118 TYR A CA 1
ATOM 882 C C . TYR A 1 118 ? 18.213 -10.913 -17.963 1.00 91.94 118 TYR A C 1
ATOM 884 O O . TYR A 1 118 ? 17.766 -12.056 -18.069 1.00 91.94 118 TYR A O 1
ATOM 892 N N . ASN A 1 119 ? 17.582 -9.949 -17.305 1.00 91.56 119 ASN A N 1
ATOM 893 C CA . ASN A 1 119 ? 16.240 -10.058 -16.760 1.00 91.56 119 ASN A CA 1
ATOM 894 C C . ASN A 1 119 ? 15.405 -8.892 -17.280 1.00 91.56 119 ASN A C 1
ATOM 896 O O . ASN A 1 119 ? 15.914 -7.799 -17.527 1.00 91.56 119 ASN A O 1
ATOM 900 N N . VAL A 1 120 ? 14.111 -9.135 -17.437 1.00 92.19 120 VAL A N 1
ATOM 901 C CA . VAL A 1 120 ? 13.138 -8.098 -17.770 1.00 92.19 120 VAL A CA 1
ATOM 902 C C . VAL A 1 120 ? 12.109 -8.094 -16.664 1.00 92.19 120 VAL A C 1
ATOM 904 O O . VAL A 1 120 ? 11.633 -9.156 -16.271 1.00 92.19 120 VAL A O 1
ATOM 907 N N . TYR A 1 121 ? 11.743 -6.915 -16.189 1.00 89.69 121 TYR A N 1
ATOM 908 C CA . TYR A 1 121 ? 10.701 -6.736 -15.197 1.00 89.69 121 TYR A CA 1
ATOM 909 C C . TYR A 1 121 ? 9.610 -5.852 -15.778 1.00 89.69 121 TYR A C 1
ATOM 911 O O . TYR A 1 121 ? 9.913 -4.846 -16.413 1.00 89.69 121 TYR A O 1
ATOM 919 N N . LEU A 1 122 ? 8.354 -6.231 -15.564 1.00 89.12 122 LEU A N 1
ATOM 920 C CA . LEU A 1 122 ? 7.188 -5.400 -15.849 1.00 89.12 122 LEU A CA 1
ATOM 921 C C . LEU A 1 122 ? 6.496 -5.135 -14.520 1.00 89.12 122 LEU A C 1
ATOM 923 O O . LEU A 1 122 ? 6.161 -6.083 -13.811 1.00 89.12 122 LEU A O 1
ATOM 927 N N . ASP A 1 123 ? 6.367 -3.863 -14.166 1.00 85.06 123 ASP A N 1
ATOM 928 C CA . ASP A 1 123 ? 5.907 -3.403 -12.860 1.00 85.06 123 ASP A CA 1
ATOM 929 C C . ASP A 1 123 ? 6.647 -4.114 -11.724 1.00 85.06 123 ASP A C 1
ATOM 931 O O . ASP A 1 123 ? 6.042 -4.603 -10.777 1.00 85.06 123 ASP A O 1
ATOM 935 N N . GLY A 1 124 ? 7.974 -4.221 -11.839 1.00 79.12 124 GLY A N 1
ATOM 936 C CA . GLY A 1 124 ? 8.853 -4.870 -10.856 1.00 79.12 124 GLY A CA 1
ATOM 937 C C . GLY A 1 124 ? 8.784 -6.404 -10.803 1.00 79.12 124 GLY A C 1
ATOM 938 O O . GLY A 1 124 ? 9.631 -7.022 -10.163 1.00 79.12 124 GLY A O 1
ATOM 939 N N . ARG A 1 125 ? 7.867 -7.055 -11.534 1.00 81.19 125 ARG A N 1
ATOM 940 C CA . ARG A 1 125 ? 7.808 -8.524 -11.629 1.00 81.19 125 ARG A CA 1
ATOM 941 C C . ARG A 1 125 ? 8.719 -9.043 -12.731 1.00 81.19 125 ARG A C 1
ATOM 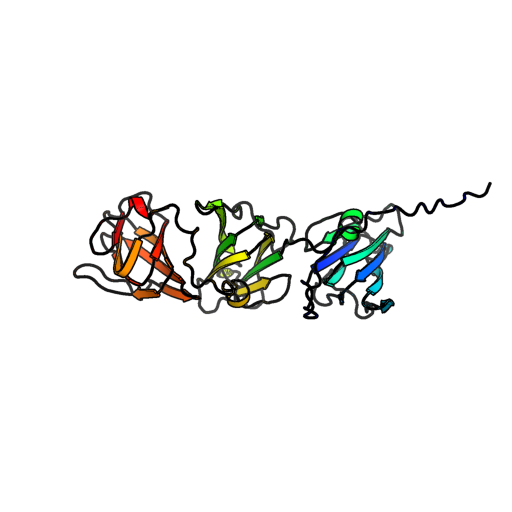943 O O . ARG A 1 125 ? 8.547 -8.665 -13.891 1.00 81.19 125 ARG A O 1
ATOM 950 N N . ASN A 1 126 ? 9.617 -9.976 -12.399 1.00 85.19 126 ASN A N 1
ATOM 951 C CA . ASN A 1 126 ? 10.429 -10.659 -13.410 1.00 85.19 126 ASN A CA 1
ATOM 952 C C . ASN A 1 126 ? 9.507 -11.359 -14.423 1.00 85.19 126 ASN A C 1
ATOM 954 O O . ASN A 1 126 ? 8.556 -12.059 -14.066 1.00 85.19 126 ASN A O 1
ATOM 958 N N . THR A 1 127 ? 9.763 -11.121 -15.698 1.00 90.25 127 THR A N 1
ATOM 959 C CA . THR A 1 127 ? 8.901 -11.491 -16.808 1.00 90.25 127 THR A CA 1
ATOM 960 C C . THR A 1 127 ? 9.734 -11.865 -18.033 1.00 90.25 127 THR A C 1
ATOM 962 O O . THR A 1 127 ? 10.959 -11.936 -18.007 1.00 90.25 127 THR A O 1
ATOM 965 N N . THR A 1 128 ? 9.057 -12.141 -19.144 1.00 91.75 128 THR A N 1
ATOM 966 C CA . THR A 1 128 ? 9.704 -12.453 -20.421 1.00 91.75 128 THR A CA 1
ATOM 967 C C . THR A 1 128 ? 9.484 -11.329 -21.424 1.00 91.75 128 THR A C 1
ATOM 969 O O . THR A 1 128 ? 8.443 -10.670 -21.407 1.00 91.75 128 THR A O 1
ATOM 972 N N . VAL A 1 129 ? 10.411 -11.185 -22.376 1.00 92.94 129 VAL A N 1
ATOM 973 C CA . VAL A 1 129 ? 10.276 -10.276 -23.531 1.00 92.94 129 VAL A CA 1
ATOM 974 C C . VAL A 1 129 ? 8.927 -10.475 -24.234 1.00 92.94 129 VAL A C 1
ATOM 976 O O . VAL A 1 129 ? 8.218 -9.517 -24.524 1.00 92.94 129 VAL A O 1
ATOM 979 N N . GLY A 1 130 ? 8.516 -11.732 -24.435 1.00 89.25 130 GLY A N 1
ATOM 980 C CA . GLY A 1 130 ? 7.245 -12.058 -25.082 1.00 89.25 130 GLY A CA 1
ATOM 981 C C . GLY A 1 130 ? 5.997 -11.678 -24.276 1.00 89.25 130 GLY A C 1
ATOM 982 O O . GLY A 1 130 ? 4.922 -11.585 -24.865 1.00 89.25 130 GLY A O 1
ATOM 983 N N . ARG A 1 131 ? 6.091 -11.486 -22.953 1.00 88.00 131 ARG A N 1
ATOM 984 C CA . ARG A 1 131 ? 4.982 -10.960 -22.137 1.00 88.00 131 ARG A CA 1
ATOM 985 C C . ARG A 1 131 ? 4.917 -9.438 -22.227 1.00 88.00 131 ARG A C 1
ATOM 987 O O . ARG A 1 131 ? 3.827 -8.931 -22.445 1.00 88.00 131 ARG A O 1
ATOM 994 N N . VAL A 1 132 ? 6.055 -8.744 -22.149 1.00 90.00 132 VAL A N 1
ATOM 995 C CA . VAL A 1 132 ? 6.112 -7.280 -22.329 1.00 90.00 132 VAL A CA 1
ATOM 996 C C . VAL A 1 132 ? 5.615 -6.884 -23.719 1.00 90.00 132 VAL A C 1
ATOM 998 O O . VAL A 1 132 ? 4.729 -6.053 -23.829 1.00 90.00 132 VAL A O 1
ATOM 1001 N N . ARG A 1 133 ? 6.063 -7.570 -24.777 1.00 90.44 133 ARG A N 1
ATOM 1002 C CA . ARG A 1 133 ? 5.618 -7.313 -26.159 1.00 90.44 133 ARG A CA 1
ATOM 1003 C C . ARG A 1 133 ? 4.109 -7.490 -26.382 1.00 90.44 133 ARG A C 1
ATOM 1005 O O . ARG A 1 133 ? 3.547 -6.909 -27.298 1.00 90.44 133 ARG A O 1
ATOM 1012 N N . ARG A 1 134 ? 3.458 -8.342 -25.587 1.00 86.00 134 ARG A N 1
ATOM 1013 C CA . ARG A 1 134 ? 2.007 -8.585 -25.658 1.00 86.00 134 ARG A CA 1
ATOM 1014 C C . ARG A 1 134 ? 1.228 -7.748 -24.648 1.00 86.00 134 ARG A C 1
ATOM 1016 O O . ARG A 1 134 ? 0.036 -7.977 -24.473 1.00 86.00 134 ARG A O 1
ATOM 1023 N N . PHE A 1 135 ? 1.888 -6.830 -23.946 1.00 84.06 135 PHE A N 1
ATOM 1024 C CA . PHE A 1 135 ? 1.220 -5.983 -22.979 1.00 84.06 135 PHE A CA 1
ATOM 1025 C C . PHE A 1 135 ? 0.279 -5.015 -23.702 1.00 84.06 135 PHE A C 1
ATOM 1027 O O . PHE A 1 135 ? 0.683 -4.304 -24.623 1.00 84.06 135 PHE A O 1
ATOM 1034 N N . ARG A 1 136 ? -0.990 -5.033 -23.293 1.00 82.12 136 ARG A N 1
ATOM 1035 C CA . ARG A 1 136 ? -2.077 -4.218 -23.852 1.00 82.12 136 ARG A CA 1
ATOM 1036 C C . ARG A 1 136 ? -2.862 -3.482 -22.754 1.00 82.12 136 ARG A C 1
ATOM 1038 O O . ARG A 1 136 ? -4.026 -3.182 -22.944 1.00 82.12 136 ARG A O 1
ATOM 1045 N N . GLY A 1 137 ? -2.233 -3.225 -21.599 1.00 68.06 137 GLY A N 1
ATOM 1046 C CA . GLY A 1 137 ? -2.851 -2.438 -20.525 1.00 68.06 137 GLY A CA 1
ATOM 1047 C C . GLY A 1 137 ? -3.847 -3.193 -19.636 1.00 68.06 137 GLY A C 1
ATOM 1048 O O . GLY A 1 137 ? -4.929 -2.681 -19.398 1.00 68.06 137 GLY A O 1
ATOM 1049 N N . VAL A 1 138 ? -3.504 -4.383 -19.125 1.00 59.91 138 VAL A N 1
ATOM 1050 C CA . VAL A 1 138 ? -4.370 -5.086 -18.146 1.00 59.91 138 VAL A CA 1
ATOM 1051 C C . VAL A 1 138 ? -4.375 -4.406 -16.768 1.00 59.91 138 VAL A C 1
ATOM 1053 O O . VAL A 1 138 ? -3.489 -3.602 -16.474 1.00 59.91 138 VAL A O 1
ATOM 1056 N N . ASP A 1 139 ? -5.365 -4.747 -15.942 1.00 66.31 139 ASP A N 1
ATOM 1057 C CA . ASP A 1 139 ? -5.878 -3.977 -14.803 1.00 66.31 139 ASP A CA 1
ATOM 1058 C C . ASP A 1 139 ? -5.077 -4.014 -13.470 1.00 66.31 139 ASP A C 1
ATOM 1060 O O . ASP A 1 139 ? -5.492 -3.374 -12.506 1.00 66.31 139 ASP A O 1
ATOM 1064 N N . ASP A 1 140 ? -3.890 -4.635 -13.393 1.00 75.88 140 ASP A N 1
ATOM 1065 C CA . ASP A 1 140 ? -3.125 -4.825 -12.127 1.00 75.88 140 ASP A CA 1
ATOM 1066 C C . ASP A 1 140 ? -2.364 -3.567 -11.649 1.00 75.88 140 ASP A C 1
ATOM 1068 O O . ASP A 1 140 ? -1.474 -3.126 -12.353 1.00 75.88 140 ASP A O 1
ATOM 1072 N N . HIS A 1 141 ? -2.654 -2.918 -10.516 1.00 83.38 141 HIS A N 1
ATOM 1073 C CA . HIS A 1 141 ? -1.997 -1.673 -10.046 1.00 83.38 141 HIS A CA 1
ATOM 1074 C C . HIS A 1 141 ? -0.828 -2.039 -9.149 1.00 83.38 141 HIS A C 1
ATOM 1076 O O . HIS A 1 141 ? -0.927 -3.030 -8.436 1.00 83.38 141 HIS A O 1
ATOM 1082 N N . SER A 1 142 ? 0.249 -1.251 -9.118 1.00 87.25 142 SER A N 1
ATOM 1083 C CA . SER A 1 142 ? 1.204 -1.375 -8.008 1.00 87.25 142 SER A CA 1
ATOM 1084 C C . SER A 1 142 ? 0.794 -0.455 -6.867 1.00 87.25 142 SER A C 1
ATOM 1086 O O . SER A 1 142 ? 0.621 0.742 -7.068 1.00 87.25 142 SER A O 1
ATOM 1088 N N . LEU A 1 143 ? 0.635 -1.004 -5.668 1.00 91.00 143 LEU A N 1
ATOM 1089 C CA . LEU A 1 143 ? 0.458 -0.242 -4.438 1.00 91.00 143 LEU A CA 1
ATOM 1090 C C . LEU A 1 143 ? 1.682 -0.470 -3.559 1.00 91.00 143 LEU A C 1
ATOM 1092 O O . LEU A 1 143 ? 1.865 -1.570 -3.051 1.00 91.00 143 LEU A O 1
ATOM 1096 N N . THR A 1 144 ? 2.507 0.554 -3.372 1.00 91.62 144 THR A N 1
ATOM 1097 C CA . THR A 1 144 ? 3.656 0.500 -2.460 1.00 91.62 144 THR A CA 1
ATOM 1098 C C . THR A 1 144 ? 3.367 1.358 -1.239 1.00 91.62 144 THR A C 1
ATOM 1100 O O . THR A 1 144 ? 3.047 2.537 -1.384 1.00 91.62 144 THR A O 1
ATOM 1103 N N . ILE A 1 145 ? 3.518 0.804 -0.043 1.00 92.50 145 ILE A N 1
ATOM 1104 C CA . ILE A 1 145 ? 3.388 1.523 1.227 1.00 92.50 145 ILE A CA 1
ATOM 1105 C C . ILE A 1 145 ? 4.766 1.522 1.864 1.00 92.50 145 ILE A C 1
ATOM 1107 O O . ILE A 1 145 ? 5.360 0.467 2.025 1.00 92.50 145 ILE A O 1
ATOM 1111 N N . THR A 1 146 ? 5.307 2.692 2.187 1.00 91.94 146 THR A N 1
ATOM 1112 C CA . THR A 1 146 ? 6.646 2.809 2.775 1.00 91.94 146 THR A CA 1
ATOM 1113 C C . THR A 1 146 ? 6.628 3.735 3.975 1.00 91.94 146 THR A C 1
ATOM 1115 O O . THR A 1 146 ? 5.897 4.724 3.979 1.00 91.94 146 THR A O 1
ATOM 1118 N N . ALA A 1 147 ? 7.476 3.458 4.956 1.00 90.00 147 ALA A N 1
ATOM 1119 C CA . ALA A 1 147 ? 7.647 4.280 6.138 1.00 90.00 147 ALA A CA 1
ATOM 1120 C C . ALA A 1 147 ? 9.116 4.354 6.571 1.00 90.00 147 ALA A C 1
ATOM 1122 O O . ALA A 1 147 ? 9.911 3.452 6.294 1.00 90.00 147 ALA A O 1
ATOM 1123 N N . ASN A 1 148 ? 9.486 5.452 7.235 1.00 87.69 148 ASN A N 1
ATOM 1124 C CA . ASN A 1 148 ? 10.821 5.657 7.816 1.00 87.69 148 ASN A CA 1
ATOM 1125 C C . ASN A 1 148 ? 10.914 5.300 9.313 1.00 87.69 148 ASN A C 1
ATOM 1127 O O . ASN A 1 148 ? 11.950 5.546 9.934 1.00 87.69 148 ASN A O 1
ATOM 1131 N N . GLY A 1 149 ? 9.839 4.736 9.855 1.00 87.12 149 GLY A N 1
ATOM 1132 C CA . GLY A 1 149 ? 9.669 4.186 11.196 1.00 87.12 149 GLY A CA 1
ATOM 1133 C C . GLY A 1 149 ? 8.618 3.071 11.139 1.00 87.12 149 GLY A C 1
ATOM 1134 O O . GLY A 1 149 ? 8.060 2.849 10.060 1.00 87.12 149 GLY A O 1
ATOM 1135 N N . PRO A 1 150 ? 8.359 2.367 12.250 1.00 84.69 150 PRO A N 1
ATOM 1136 C CA . PRO A 1 150 ? 7.391 1.280 12.263 1.00 84.69 150 PRO A CA 1
ATOM 1137 C C . PRO A 1 150 ? 5.991 1.833 11.986 1.00 84.69 150 PRO A C 1
ATOM 1139 O O . PRO A 1 150 ? 5.631 2.900 12.499 1.00 84.69 150 PRO A O 1
ATOM 1142 N N . VAL A 1 151 ? 5.212 1.119 11.178 1.00 89.50 151 VAL A N 1
ATOM 1143 C CA . VAL A 1 151 ? 3.805 1.421 10.901 1.00 89.50 151 VAL A CA 1
ATOM 1144 C C . VAL A 1 151 ? 3.011 0.139 10.753 1.00 89.50 151 VAL A C 1
ATOM 1146 O O . VAL A 1 151 ? 3.493 -0.804 10.139 1.00 89.50 151 VAL A O 1
ATOM 1149 N N . ASP A 1 152 ? 1.775 0.153 11.232 1.00 89.56 152 ASP A N 1
ATOM 1150 C CA . ASP A 1 152 ? 0.788 -0.871 10.908 1.00 89.56 152 ASP A CA 1
ATOM 1151 C C . ASP A 1 152 ? -0.090 -0.345 9.775 1.00 89.56 152 ASP A C 1
ATOM 1153 O O . ASP A 1 152 ? -0.443 0.834 9.744 1.00 89.56 152 ASP A O 1
ATOM 1157 N N . TYR A 1 153 ? -0.516 -1.196 8.854 1.00 91.00 153 TYR A N 1
ATOM 1158 C CA . TYR A 1 153 ? -1.482 -0.809 7.839 1.00 91.00 153 TYR A CA 1
ATOM 1159 C C . TYR A 1 153 ? -2.515 -1.897 7.575 1.00 91.00 153 TYR A C 1
ATOM 1161 O O . TYR A 1 153 ? -2.363 -3.076 7.888 1.00 91.00 153 TYR A O 1
ATOM 1169 N N . THR A 1 154 ? -3.638 -1.479 7.006 1.00 89.75 154 THR A N 1
ATOM 1170 C CA . THR A 1 154 ? -4.676 -2.365 6.493 1.00 89.75 154 THR A CA 1
ATOM 1171 C C . THR A 1 154 ? -5.057 -1.913 5.094 1.00 89.75 154 THR A C 1
ATOM 1173 O O . THR A 1 154 ? -5.491 -0.776 4.905 1.00 89.75 154 THR A O 1
ATOM 1176 N N . VAL A 1 155 ? -4.976 -2.826 4.125 1.00 91.56 155 VAL A N 1
ATOM 1177 C CA . VAL A 1 155 ? -5.515 -2.623 2.772 1.00 91.56 155 VAL A CA 1
ATOM 1178 C C . VAL A 1 155 ? -6.712 -3.534 2.569 1.00 91.56 155 VAL A C 1
ATOM 1180 O O . VAL A 1 155 ? -6.710 -4.692 2.979 1.00 91.56 155 VAL A O 1
ATOM 1183 N N . THR A 1 156 ? -7.764 -3.031 1.935 1.00 88.81 156 THR A N 1
ATOM 1184 C CA . THR A 1 156 ? -8.878 -3.858 1.458 1.00 88.81 156 THR A CA 1
ATOM 1185 C C . THR A 1 156 ? -9.165 -3.533 0.006 1.00 88.81 156 THR A C 1
ATOM 1187 O O . THR A 1 156 ? -9.284 -2.362 -0.351 1.00 88.81 156 THR A O 1
ATOM 1190 N N . VAL A 1 157 ? -9.274 -4.564 -0.824 1.00 89.81 157 VAL A N 1
ATOM 1191 C CA . VAL A 1 157 ? -9.444 -4.460 -2.272 1.00 89.81 157 VAL A CA 1
ATOM 1192 C C . VAL A 1 157 ? -10.689 -5.215 -2.714 1.00 89.81 157 VAL A C 1
ATOM 1194 O O . VAL A 1 157 ? -10.931 -6.350 -2.309 1.00 89.81 157 VAL A O 1
ATOM 1197 N N . ASP A 1 158 ? -11.460 -4.569 -3.579 1.00 86.88 158 ASP A N 1
ATOM 1198 C CA . ASP A 1 158 ? -12.511 -5.180 -4.382 1.00 86.88 158 ASP A CA 1
ATOM 1199 C C . ASP A 1 158 ? -11.913 -5.621 -5.723 1.00 86.88 158 ASP A C 1
ATOM 1201 O O . ASP A 1 158 ? -11.744 -4.798 -6.628 1.00 86.88 158 ASP A O 1
ATOM 1205 N N . GLY A 1 159 ? -11.502 -6.891 -5.786 1.00 88.00 159 GLY A N 1
ATOM 1206 C CA . GLY A 1 159 ? -10.735 -7.472 -6.886 1.00 88.00 159 GLY A CA 1
ATOM 1207 C C . GLY A 1 159 ? -9.639 -8.422 -6.389 1.00 88.00 159 GLY A C 1
ATOM 1208 O O . GLY A 1 159 ? -9.864 -9.186 -5.449 1.00 88.00 159 GLY A O 1
ATOM 1209 N N . THR A 1 160 ? -8.462 -8.397 -7.014 1.00 89.06 160 THR A N 1
ATOM 1210 C CA . THR A 1 160 ? -7.289 -9.173 -6.589 1.00 89.06 160 THR A CA 1
ATOM 1211 C C . THR A 1 160 ? -6.276 -8.306 -5.843 1.00 89.06 160 THR A C 1
ATOM 1213 O O . THR A 1 160 ? -6.096 -7.127 -6.135 1.00 89.06 160 THR A O 1
ATOM 1216 N N . LEU A 1 161 ? -5.609 -8.902 -4.862 1.00 90.44 161 LEU A N 1
ATOM 1217 C CA . LEU A 1 161 ? -4.547 -8.300 -4.074 1.00 90.44 161 LEU A CA 1
ATOM 1218 C C . LEU A 1 161 ? -3.485 -9.383 -3.912 1.00 90.44 161 LEU A C 1
ATOM 1220 O O . LEU A 1 161 ? -3.783 -10.468 -3.419 1.00 90.44 161 LEU A O 1
ATOM 1224 N N . GLU A 1 162 ? -2.267 -9.125 -4.368 1.00 89.62 162 GLU A N 1
ATOM 1225 C CA . GLU A 1 162 ? -1.169 -10.088 -4.318 1.00 89.62 162 GLU A CA 1
ATOM 1226 C C . GLU A 1 162 ? 0.104 -9.398 -3.818 1.00 89.62 162 GLU A C 1
ATOM 1228 O O . GLU A 1 162 ? 0.500 -8.396 -4.415 1.00 89.62 162 GLU A O 1
ATOM 1233 N N . PRO A 1 163 ? 0.792 -9.914 -2.784 1.00 89.38 163 PRO A N 1
ATOM 1234 C CA . PRO A 1 163 ? 2.063 -9.338 -2.364 1.00 89.38 163 PRO A CA 1
ATOM 1235 C C . PRO A 1 163 ? 3.108 -9.498 -3.475 1.00 89.38 163 PRO A C 1
ATOM 1237 O O . PRO A 1 163 ? 3.258 -10.568 -4.084 1.00 89.38 163 PRO A O 1
ATOM 1240 N N . ASP A 1 164 ? 3.857 -8.433 -3.748 1.00 84.12 164 ASP A N 1
ATOM 1241 C CA . ASP A 1 164 ? 4.990 -8.466 -4.661 1.00 84.12 164 ASP A CA 1
ATOM 1242 C C . ASP A 1 164 ? 6.208 -9.065 -3.957 1.00 84.12 164 ASP A C 1
ATOM 1244 O O . ASP A 1 164 ? 6.999 -8.395 -3.297 1.00 84.12 164 ASP A O 1
ATOM 1248 N N . ARG A 1 165 ? 6.391 -10.368 -4.162 1.00 78.56 165 ARG A N 1
ATOM 1249 C CA . ARG A 1 165 ? 7.500 -11.129 -3.576 1.00 78.56 165 ARG A CA 1
ATOM 1250 C C . ARG A 1 165 ? 8.853 -10.912 -4.261 1.00 78.56 165 ARG A C 1
ATOM 1252 O O . ARG A 1 165 ? 9.829 -11.575 -3.908 1.00 78.56 165 ARG A O 1
ATOM 1259 N N . PHE A 1 166 ? 8.920 -10.047 -5.274 1.00 67.44 166 PHE A N 1
ATOM 1260 C CA . PHE A 1 166 ? 10.107 -9.873 -6.115 1.00 67.44 166 PHE A CA 1
ATOM 1261 C C . PHE A 1 166 ? 10.653 -8.433 -6.131 1.00 67.44 166 PHE A C 1
ATOM 1263 O O . PHE A 1 166 ? 11.715 -8.210 -6.712 1.00 67.44 166 PHE A O 1
ATOM 1270 N N . GLY A 1 167 ? 9.996 -7.486 -5.452 1.00 57.28 167 GLY A N 1
ATOM 1271 C CA . GLY A 1 167 ? 10.283 -6.041 -5.466 1.00 57.28 167 GLY A CA 1
ATOM 1272 C C . GLY A 1 167 ? 11.550 -5.552 -4.737 1.00 57.28 167 GLY A C 1
ATOM 1273 O O . GLY A 1 167 ? 11.685 -4.360 -4.466 1.00 57.28 167 GLY A O 1
ATOM 1274 N N . GLY A 1 168 ? 12.501 -6.425 -4.395 1.00 67.94 168 GLY A N 1
ATOM 1275 C CA . GLY A 1 168 ? 13.740 -6.041 -3.703 1.00 67.94 168 GLY A CA 1
ATOM 1276 C C . GLY A 1 168 ? 13.564 -5.704 -2.213 1.00 67.94 168 GLY A C 1
ATOM 1277 O O . GLY A 1 168 ? 13.299 -6.592 -1.414 1.00 67.94 168 GLY A O 1
ATOM 1278 N N . VAL A 1 169 ? 13.794 -4.445 -1.814 1.00 65.00 169 VAL A N 1
ATOM 1279 C CA . VAL A 1 169 ? 13.674 -3.998 -0.401 1.00 65.00 169 VAL A CA 1
ATOM 1280 C C . VAL A 1 169 ? 12.233 -3.696 0.025 1.00 65.00 169 VAL A C 1
ATOM 1282 O O . VAL A 1 169 ? 12.024 -3.324 1.175 1.00 65.00 169 VAL A O 1
ATOM 1285 N N . PHE A 1 170 ? 11.285 -3.846 -0.905 1.00 70.56 170 PHE A N 1
ATOM 1286 C CA . PHE A 1 170 ? 9.844 -3.693 -0.691 1.00 70.56 170 PHE A CA 1
ATOM 1287 C C . PHE A 1 170 ? 9.089 -5.011 -0.904 1.00 70.56 170 PHE A C 1
ATOM 1289 O O . PHE A 1 170 ? 7.982 -5.036 -1.439 1.00 70.56 170 PHE A O 1
ATOM 1296 N N . VAL A 1 171 ? 9.774 -6.124 -0.632 1.00 72.88 171 VAL A N 1
ATOM 1297 C CA . VAL A 1 171 ? 9.227 -7.466 -0.817 1.00 72.88 171 VAL A CA 1
ATOM 1298 C C . VAL A 1 171 ? 8.254 -7.733 0.300 1.00 72.88 171 VAL A C 1
ATOM 1300 O O . VAL A 1 171 ? 8.684 -7.810 1.447 1.00 72.88 171 VAL A O 1
ATOM 1303 N N . GLY A 1 172 ? 7.000 -7.950 -0.084 1.00 60.34 172 GLY A N 1
ATOM 1304 C CA . GLY A 1 172 ? 6.031 -8.424 0.874 1.00 60.34 172 GLY A CA 1
ATOM 1305 C C . GLY A 1 172 ? 6.425 -9.802 1.398 1.00 60.34 172 GLY A C 1
ATOM 1306 O O . GLY A 1 172 ? 6.846 -10.678 0.619 1.00 60.34 172 GLY A O 1
ATOM 1307 N N . ASP A 1 173 ? 6.369 -9.986 2.709 1.00 72.81 173 ASP A N 1
ATOM 1308 C CA . ASP A 1 173 ? 6.820 -11.194 3.366 1.00 72.81 173 ASP A CA 1
ATOM 1309 C C . ASP A 1 173 ? 5.759 -12.319 3.324 1.00 72.81 173 ASP A C 1
ATOM 1311 O O . ASP A 1 173 ? 4.871 -12.385 2.463 1.00 72.81 173 ASP A O 1
ATOM 1315 N N . THR A 1 174 ? 5.959 -13.373 4.111 1.00 69.50 174 THR A N 1
ATOM 1316 C CA . THR A 1 174 ? 5.015 -14.499 4.144 1.00 69.50 174 THR A CA 1
ATOM 1317 C C . THR A 1 174 ? 3.727 -14.201 4.909 1.00 69.50 174 THR A C 1
ATOM 1319 O O . THR A 1 174 ? 2.769 -14.962 4.744 1.00 69.50 174 THR A O 1
ATOM 1322 N N . LEU A 1 175 ? 3.718 -13.159 5.737 1.00 75.19 175 LEU A N 1
ATOM 1323 C CA . LEU A 1 175 ? 2.597 -12.704 6.552 1.00 75.19 175 LEU A CA 1
ATOM 1324 C C . LEU A 1 175 ? 1.630 -11.819 5.750 1.00 75.19 175 LEU A C 1
ATOM 1326 O O . LEU A 1 175 ? 0.438 -11.817 6.038 1.00 75.19 175 LEU A O 1
ATOM 1330 N N . ASP A 1 176 ? 2.093 -11.251 4.643 1.00 80.44 176 ASP A N 1
ATOM 1331 C CA . ASP A 1 176 ? 1.384 -10.349 3.728 1.00 80.44 176 ASP A CA 1
ATOM 1332 C C . ASP A 1 176 ? 0.362 -11.056 2.823 1.00 80.44 176 ASP A C 1
ATOM 1334 O O . ASP A 1 176 ? -0.009 -10.571 1.749 1.00 80.44 176 ASP A O 1
ATOM 1338 N N . LEU A 1 177 ? -0.052 -12.275 3.174 1.00 86.81 177 LEU A N 1
ATOM 1339 C CA . LEU A 1 177 ? -1.032 -13.008 2.385 1.00 86.81 177 LEU A CA 1
ATOM 1340 C C . LEU A 1 177 ? -2.430 -12.437 2.643 1.00 86.81 177 LEU A C 1
ATOM 1342 O O . LEU A 1 177 ? -2.922 -12.529 3.770 1.00 86.81 177 LEU A O 1
ATOM 1346 N N . PRO A 1 178 ? -3.116 -11.916 1.609 1.00 89.25 178 PRO A N 1
ATOM 1347 C CA . PRO A 1 178 ? -4.456 -11.408 1.795 1.00 89.25 178 PRO A CA 1
ATOM 1348 C C . PRO A 1 178 ? -5.427 -12.518 2.189 1.00 89.25 178 PRO A C 1
ATOM 1350 O O . PRO A 1 178 ? -5.364 -13.654 1.711 1.00 89.25 178 PRO A O 1
ATOM 1353 N N . VAL A 1 179 ? -6.369 -12.147 3.044 1.00 86.94 179 VAL A N 1
ATOM 1354 C CA . VAL A 1 179 ? -7.468 -12.977 3.517 1.00 86.94 179 VAL A CA 1
ATOM 1355 C C . VAL A 1 179 ? -8.756 -12.483 2.871 1.00 86.94 179 VAL A C 1
ATOM 1357 O O . VAL A 1 179 ? -9.062 -11.289 2.891 1.00 86.94 179 VAL A O 1
ATOM 1360 N N . GLU A 1 180 ? -9.525 -13.404 2.297 1.00 85.44 180 GLU A N 1
ATOM 1361 C CA . GLU A 1 180 ? -10.846 -13.099 1.752 1.00 85.44 180 GLU A CA 1
ATOM 1362 C C . GLU A 1 180 ? -11.824 -12.770 2.891 1.00 85.44 180 GLU A C 1
ATOM 1364 O O . GLU A 1 180 ? -11.977 -13.530 3.852 1.00 85.44 180 GLU A O 1
ATOM 1369 N N . THR A 1 181 ? -12.485 -11.618 2.801 1.00 79.62 181 THR A N 1
ATOM 1370 C CA . THR A 1 181 ? -13.575 -11.236 3.698 1.00 79.62 181 THR A CA 1
ATOM 1371 C C . THR A 1 181 ? -14.875 -11.893 3.236 1.00 79.62 181 THR A C 1
ATOM 1373 O O . THR A 1 181 ? -15.032 -12.300 2.088 1.00 79.62 181 THR A O 1
ATOM 1376 N N . SER A 1 182 ? -15.884 -11.952 4.100 1.00 70.19 182 SER A N 1
ATOM 1377 C CA . SER A 1 182 ? -17.217 -12.455 3.718 1.00 70.19 182 SER A CA 1
ATOM 1378 C C . SER A 1 182 ? -17.913 -11.677 2.605 1.00 70.19 182 SER A C 1
ATOM 1380 O O . SER A 1 182 ? -18.885 -12.176 2.044 1.00 70.19 182 SER A O 1
ATOM 1382 N N . GLY A 1 183 ? -17.474 -10.446 2.341 1.00 72.81 183 GLY A N 1
ATOM 1383 C CA . GLY A 1 183 ? -17.993 -9.614 1.266 1.00 72.81 183 GLY A CA 1
ATOM 1384 C C . GLY A 1 183 ? -17.375 -9.914 -0.094 1.00 72.81 183 GLY A C 1
ATOM 1385 O O . GLY A 1 183 ? -17.725 -9.239 -1.054 1.00 72.81 183 GLY A O 1
ATOM 1386 N N . GLY A 1 184 ? -16.452 -10.880 -0.178 1.00 79.31 184 GLY A N 1
ATOM 1387 C CA . GLY A 1 184 ? -15.686 -11.165 -1.393 1.00 79.31 184 GLY A CA 1
ATOM 1388 C C . GLY A 1 184 ? -14.557 -10.165 -1.657 1.00 79.31 184 GLY A C 1
ATOM 1389 O O . GLY A 1 184 ? -14.030 -10.127 -2.764 1.00 79.31 184 GLY A O 1
ATOM 1390 N N . TYR A 1 185 ? -14.187 -9.346 -0.666 1.00 85.56 185 TYR A N 1
ATOM 1391 C CA . TYR A 1 185 ? -13.015 -8.475 -0.753 1.00 85.56 185 TYR A CA 1
ATOM 1392 C C . TYR A 1 185 ? -11.771 -9.202 -0.266 1.00 85.56 185 TYR A C 1
ATOM 1394 O O . TYR A 1 185 ? -11.854 -10.098 0.570 1.00 85.56 185 TYR A O 1
ATOM 1402 N N . LEU A 1 186 ? -10.603 -8.769 -0.724 1.00 89.25 186 LEU A N 1
ATOM 1403 C CA . LEU A 1 186 ? -9.329 -9.220 -0.182 1.00 89.25 186 LEU A CA 1
ATOM 1404 C C . LEU A 1 186 ? -8.791 -8.179 0.787 1.00 89.25 186 LEU A C 1
ATOM 1406 O O . LEU A 1 186 ? -8.694 -7.002 0.446 1.00 89.25 186 LEU A O 1
ATOM 1410 N N . ARG A 1 187 ? -8.443 -8.614 1.996 1.00 88.56 187 ARG A N 1
ATOM 1411 C CA . ARG A 1 187 ? -7.869 -7.762 3.036 1.00 88.56 187 ARG A CA 1
ATOM 1412 C C . ARG A 1 187 ? -6.482 -8.247 3.412 1.00 88.56 187 ARG A C 1
ATOM 1414 O O . ARG A 1 187 ? -6.298 -9.435 3.648 1.00 88.56 187 ARG A O 1
ATOM 1421 N N . VAL A 1 188 ? -5.551 -7.318 3.563 1.00 90.81 188 VAL A N 1
ATOM 1422 C CA . VAL A 1 188 ? -4.283 -7.555 4.255 1.00 90.81 188 VAL A CA 1
ATOM 1423 C C . VAL A 1 188 ? -4.189 -6.597 5.438 1.00 90.81 188 VAL A C 1
ATOM 1425 O O . VAL A 1 188 ? -4.626 -5.448 5.341 1.00 90.81 188 VAL A O 1
ATOM 1428 N N . THR A 1 189 ? -3.691 -7.098 6.561 1.00 88.56 189 THR A N 1
ATOM 1429 C CA . THR A 1 189 ? -3.321 -6.308 7.738 1.00 88.56 189 THR A CA 1
ATOM 1430 C C . THR A 1 189 ? -1.893 -6.697 8.051 1.00 88.56 189 THR A C 1
ATOM 1432 O O . THR A 1 189 ? -1.634 -7.890 8.199 1.00 88.56 189 THR A O 1
ATOM 1435 N N . ASP A 1 190 ? -1.005 -5.719 8.119 1.00 88.56 190 ASP A N 1
ATOM 1436 C CA . ASP A 1 190 ? 0.428 -5.976 8.151 1.00 88.56 190 ASP A CA 1
ATOM 1437 C C . ASP A 1 190 ? 1.189 -4.801 8.777 1.00 88.56 190 ASP A C 1
ATOM 1439 O O . ASP A 1 190 ? 0.596 -3.742 9.007 1.00 88.56 190 ASP A O 1
ATOM 1443 N N . ASP A 1 191 ? 2.475 -4.990 9.054 1.00 88.50 191 ASP A N 1
ATOM 1444 C CA . ASP A 1 191 ? 3.374 -3.960 9.564 1.00 88.50 191 ASP A CA 1
ATOM 1445 C C . ASP A 1 191 ? 4.591 -3.767 8.656 1.00 88.50 191 ASP A C 1
ATOM 1447 O O . ASP A 1 191 ? 5.072 -4.689 8.009 1.00 88.50 191 ASP A O 1
ATOM 1451 N N . THR A 1 192 ? 5.086 -2.534 8.563 1.00 87.94 192 THR A N 1
ATOM 1452 C CA . THR A 1 192 ? 6.267 -2.229 7.754 1.00 87.94 192 THR A CA 1
ATOM 1453 C C . THR A 1 192 ? 7.089 -1.093 8.337 1.00 87.94 192 THR A C 1
ATOM 1455 O O . THR A 1 192 ? 6.744 -0.485 9.350 1.00 87.94 192 THR A O 1
ATOM 1458 N N . GLY A 1 193 ? 8.206 -0.781 7.682 1.00 82.56 193 GLY A N 1
ATOM 1459 C CA . GLY A 1 193 ? 9.148 0.230 8.150 1.00 82.56 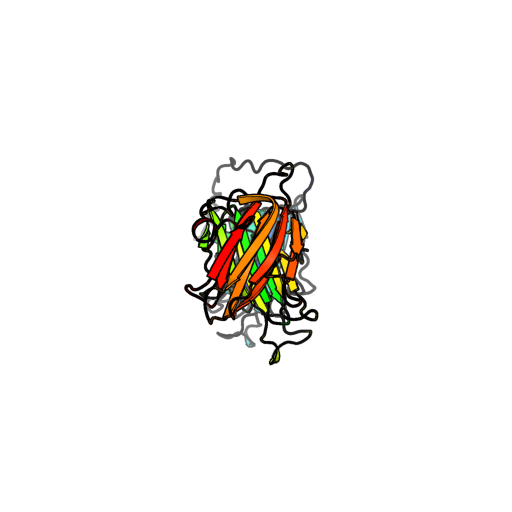193 GLY A CA 1
ATOM 1460 C C . GLY A 1 193 ? 10.299 -0.347 8.985 1.00 82.56 193 GLY A C 1
ATOM 1461 O O . GLY A 1 193 ? 10.286 -1.510 9.391 1.00 82.56 193 GLY A O 1
ATOM 1462 N N . PRO A 1 194 ? 11.375 0.427 9.208 1.00 79.38 194 PRO A N 1
ATOM 1463 C CA . PRO A 1 194 ? 12.421 0.030 10.144 1.00 79.38 194 PRO A CA 1
ATOM 1464 C C . PRO A 1 194 ? 11.899 0.053 11.588 1.00 79.38 194 PRO A C 1
ATOM 1466 O O . PRO A 1 194 ? 11.053 0.874 11.940 1.00 79.38 194 PRO A O 1
ATOM 1469 N N . MET A 1 195 ? 12.475 -0.783 12.457 1.00 78.06 195 MET A N 1
ATOM 1470 C CA . MET A 1 195 ? 12.281 -0.644 13.905 1.00 78.06 195 MET A CA 1
ATOM 1471 C C . MET A 1 195 ? 12.708 0.753 14.372 1.00 78.06 195 MET A C 1
ATOM 1473 O O . MET A 1 195 ? 13.601 1.353 13.780 1.00 78.06 195 MET A O 1
ATOM 1477 N N . ALA A 1 196 ? 12.131 1.247 15.471 1.00 76.38 196 ALA A N 1
ATOM 1478 C CA . ALA A 1 196 ? 12.393 2.598 15.981 1.00 76.38 196 ALA A CA 1
ATOM 1479 C C . ALA A 1 196 ? 13.892 2.920 16.179 1.00 76.38 196 ALA A C 1
ATOM 1481 O O . ALA A 1 196 ? 14.324 4.030 15.885 1.00 76.38 196 ALA A O 1
ATOM 1482 N N . ASP A 1 197 ? 14.705 1.950 16.612 1.00 76.38 197 ASP A N 1
ATOM 1483 C CA . ASP A 1 197 ? 16.154 2.139 16.806 1.00 76.38 197 ASP A CA 1
ATOM 1484 C C . ASP A 1 197 ? 16.950 2.218 15.484 1.00 76.38 197 ASP A C 1
ATOM 1486 O O . ASP A 1 197 ? 18.055 2.765 15.458 1.00 76.38 197 ASP A O 1
ATOM 1490 N N . ASP A 1 198 ? 16.382 1.702 14.390 1.00 76.00 198 ASP A N 1
ATOM 1491 C CA . ASP A 1 198 ? 16.927 1.759 13.027 1.00 76.00 198 ASP A CA 1
ATOM 1492 C C . ASP A 1 198 ? 16.218 2.820 12.159 1.00 76.00 198 ASP A C 1
ATOM 1494 O O . ASP A 1 198 ? 16.567 3.019 10.988 1.00 76.00 198 ASP A O 1
ATOM 1498 N N . ALA A 1 199 ? 15.224 3.507 12.729 1.00 73.94 199 ALA A N 1
ATOM 1499 C CA . ALA A 1 199 ? 14.476 4.567 12.081 1.00 73.94 199 ALA A CA 1
ATOM 1500 C C . ALA A 1 199 ? 15.358 5.803 11.877 1.00 73.94 199 ALA A C 1
ATOM 1502 O O . ALA A 1 199 ? 16.262 6.131 12.650 1.00 73.94 199 ALA A O 1
ATOM 1503 N N . GLY A 1 200 ? 15.100 6.522 10.793 1.00 72.38 200 GLY A N 1
ATOM 1504 C CA . GLY A 1 200 ? 15.852 7.719 10.461 1.00 72.38 200 GLY A CA 1
ATOM 1505 C C . GLY A 1 200 ? 15.299 8.397 9.219 1.00 72.38 200 GLY A C 1
ATOM 1506 O O . GLY A 1 200 ? 14.601 7.765 8.428 1.00 72.38 200 GLY A O 1
ATOM 1507 N N . PRO A 1 201 ? 15.647 9.669 8.971 1.00 75.69 201 PRO A N 1
ATOM 1508 C CA . PRO A 1 201 ? 15.006 10.489 7.936 1.00 75.69 201 PRO A CA 1
ATOM 1509 C C . PRO A 1 201 ? 15.164 9.957 6.500 1.00 75.69 201 PRO A C 1
ATOM 1511 O O . PRO A 1 201 ? 14.519 10.465 5.589 1.00 75.69 201 PRO A O 1
ATOM 1514 N N . PHE A 1 202 ? 16.017 8.951 6.285 1.00 76.88 202 PHE A N 1
ATOM 1515 C CA . PHE A 1 202 ? 16.314 8.375 4.97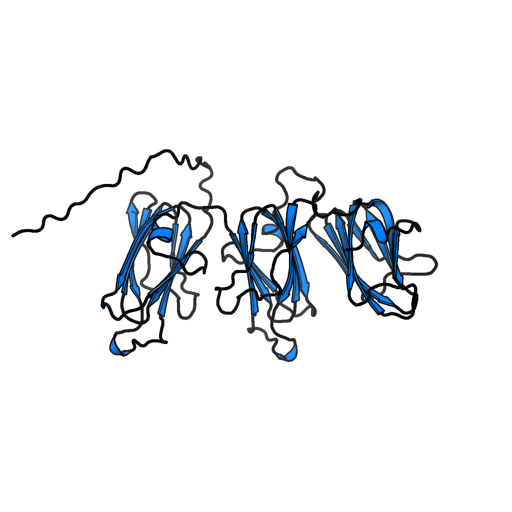2 1.00 76.88 202 PHE A CA 1
ATOM 1516 C C . PHE A 1 202 ? 16.115 6.852 4.905 1.00 76.88 202 PHE A C 1
ATOM 1518 O O . PHE A 1 202 ? 16.371 6.254 3.862 1.00 76.88 202 PHE A O 1
ATOM 1525 N N . ALA A 1 203 ? 15.699 6.206 5.997 1.00 80.50 203 ALA A N 1
ATOM 1526 C CA . ALA A 1 203 ? 15.626 4.750 6.094 1.00 80.50 203 ALA A CA 1
ATOM 1527 C C . ALA A 1 203 ? 14.213 4.241 5.778 1.00 80.50 203 ALA A C 1
ATOM 1529 O O . ALA A 1 203 ? 13.529 3.729 6.652 1.00 80.50 203 ALA A O 1
ATOM 1530 N N . PHE A 1 204 ? 13.765 4.378 4.528 1.00 84.69 204 PHE A N 1
ATOM 1531 C CA . PHE A 1 204 ? 12.449 3.865 4.140 1.00 84.69 204 PHE A CA 1
ATOM 1532 C C . PHE A 1 204 ? 12.486 2.349 3.885 1.00 84.69 204 PHE A C 1
ATOM 1534 O O . PHE A 1 204 ? 13.364 1.825 3.183 1.00 84.69 204 PHE A O 1
ATOM 1541 N N . ARG A 1 205 ? 11.518 1.653 4.477 1.00 86.81 205 ARG A N 1
ATOM 1542 C CA . ARG A 1 205 ? 11.146 0.256 4.212 1.00 86.81 205 ARG A CA 1
ATOM 1543 C C . ARG A 1 205 ? 9.646 0.216 3.969 1.00 86.81 205 ARG A C 1
ATOM 1545 O O . ARG A 1 205 ? 8.961 1.188 4.274 1.00 86.81 205 ARG A O 1
ATOM 1552 N N . GLY A 1 206 ? 9.160 -0.834 3.343 1.00 89.50 206 GLY A N 1
ATOM 1553 C CA . GLY A 1 206 ? 7.783 -0.866 2.892 1.00 89.50 206 GLY A CA 1
ATOM 1554 C C . GLY A 1 206 ? 7.426 -2.195 2.274 1.00 89.50 206 GLY A C 1
ATOM 1555 O O . GLY A 1 206 ? 8.322 -2.991 2.013 1.00 89.50 206 GLY A O 1
ATOM 1556 N N . ASP A 1 207 ? 6.160 -2.334 1.920 1.00 90.88 207 ASP A N 1
ATOM 1557 C CA . ASP A 1 207 ? 5.651 -3.479 1.182 1.00 90.88 207 ASP A CA 1
ATOM 1558 C C . ASP A 1 207 ? 5.015 -3.006 -0.110 1.00 90.88 207 ASP A C 1
ATOM 1560 O O . ASP A 1 207 ? 4.575 -1.857 -0.258 1.00 90.88 207 ASP A O 1
ATOM 1564 N N . ARG A 1 208 ? 4.985 -3.912 -1.078 1.00 90.75 208 ARG A N 1
ATOM 1565 C CA . ARG A 1 208 ? 4.397 -3.665 -2.382 1.00 90.75 208 ARG A CA 1
ATOM 1566 C C . ARG A 1 208 ? 3.390 -4.747 -2.697 1.00 90.75 208 ARG A C 1
ATOM 1568 O O . ARG A 1 208 ? 3.672 -5.934 -2.571 1.00 90.75 208 ARG A O 1
ATOM 1575 N N . TYR A 1 209 ? 2.234 -4.322 -3.174 1.00 90.31 209 TYR A N 1
ATOM 1576 C CA . TYR A 1 209 ? 1.138 -5.174 -3.588 1.00 90.31 209 TYR A CA 1
ATOM 1577 C C . TYR A 1 209 ? 0.781 -4.915 -5.037 1.00 90.31 209 TYR A C 1
ATOM 1579 O O . TYR A 1 209 ? 0.977 -3.821 -5.570 1.00 90.31 209 TYR A O 1
ATOM 1587 N N . LEU A 1 210 ? 0.224 -5.940 -5.664 1.00 87.38 210 LEU A N 1
ATOM 1588 C CA . LEU A 1 210 ? -0.324 -5.881 -7.001 1.00 87.38 210 LEU A CA 1
ATOM 1589 C C . LEU A 1 210 ? -1.830 -6.063 -6.902 1.00 87.38 210 LEU A C 1
ATOM 1591 O O . LEU A 1 210 ? -2.313 -7.019 -6.300 1.00 87.38 210 LEU A O 1
ATOM 1595 N N . VAL A 1 211 ? -2.542 -5.061 -7.402 1.00 88.94 211 VAL A N 1
ATOM 1596 C CA . VAL A 1 211 ? -3.942 -4.790 -7.092 1.00 88.94 211 VAL A CA 1
ATOM 1597 C C . VAL A 1 211 ? -4.737 -4.758 -8.387 1.00 88.94 211 VAL A C 1
ATOM 1599 O O . VAL A 1 211 ? -4.752 -3.740 -9.066 1.00 88.94 211 VAL A O 1
ATOM 1602 N N . ASP A 1 212 ? -5.403 -5.843 -8.750 1.00 86.75 212 ASP A N 1
ATOM 1603 C CA . ASP A 1 212 ? -6.405 -5.779 -9.819 1.00 86.75 212 ASP A CA 1
ATOM 1604 C C . ASP A 1 212 ? -7.735 -5.344 -9.201 1.00 86.75 212 ASP A C 1
ATOM 1606 O O . ASP A 1 212 ? -8.226 -5.996 -8.286 1.00 86.75 212 ASP A O 1
ATOM 1610 N N . GLY A 1 213 ? -8.317 -4.241 -9.657 1.00 85.50 213 GLY A N 1
ATOM 1611 C CA . GLY A 1 213 ? -9.554 -3.699 -9.099 1.00 85.50 213 GLY A CA 1
ATOM 1612 C C . GLY A 1 213 ? -9.336 -2.503 -8.175 1.00 85.50 213 GLY A C 1
ATOM 1613 O O . GLY A 1 213 ? -8.452 -1.674 -8.391 1.00 85.50 213 GLY A O 1
ATOM 1614 N N . ARG A 1 214 ? -10.214 -2.339 -7.180 1.00 85.25 214 ARG A N 1
ATOM 1615 C CA . ARG A 1 214 ? -10.342 -1.075 -6.438 1.00 85.25 214 ARG A CA 1
ATOM 1616 C C . ARG A 1 214 ? -9.906 -1.197 -4.986 1.00 85.25 214 ARG A C 1
ATOM 1618 O O . ARG A 1 214 ? -10.495 -1.963 -4.229 1.00 85.25 214 ARG A O 1
ATOM 1625 N N . VAL A 1 215 ? -8.980 -0.337 -4.561 1.00 89.31 215 VAL A N 1
ATOM 1626 C CA . VAL A 1 215 ? -8.661 -0.146 -3.138 1.00 89.31 215 VAL A CA 1
ATOM 1627 C C . VAL A 1 215 ? -9.847 0.530 -2.442 1.00 89.31 215 VAL A C 1
ATOM 1629 O O . VAL A 1 215 ? -10.206 1.666 -2.746 1.00 89.31 215 VAL A O 1
ATOM 1632 N N . ARG A 1 216 ? -10.490 -0.200 -1.529 1.00 84.75 216 ARG A N 1
ATOM 1633 C CA . ARG A 1 216 ? -11.649 0.234 -0.733 1.00 84.75 216 ARG A CA 1
ATOM 1634 C C . ARG A 1 216 ? -11.253 0.875 0.587 1.00 84.75 216 ARG A C 1
ATOM 1636 O O . ARG A 1 216 ? -11.957 1.756 1.063 1.00 84.75 216 ARG A O 1
ATOM 1643 N N . LEU A 1 217 ? -10.140 0.431 1.155 1.00 87.25 217 LEU A N 1
ATOM 1644 C CA . LEU A 1 217 ? -9.543 1.000 2.352 1.00 87.25 217 LEU A CA 1
ATOM 1645 C C . LEU A 1 217 ? -8.033 0.903 2.232 1.00 87.25 217 LEU A C 1
ATOM 1647 O O . LEU A 1 217 ? -7.504 -0.125 1.809 1.00 87.25 217 LEU A O 1
ATOM 1651 N N . LEU A 1 218 ? -7.380 1.968 2.664 1.00 90.69 218 LEU A N 1
ATOM 1652 C CA . LEU A 1 218 ? -5.978 1.997 3.020 1.00 90.69 218 LEU A CA 1
ATOM 1653 C C . LEU A 1 218 ? -5.896 2.796 4.318 1.00 90.69 218 LEU A C 1
ATOM 1655 O O . LEU A 1 218 ? -5.978 4.024 4.307 1.00 90.69 218 LEU A O 1
ATOM 1659 N N . ASP A 1 219 ? -5.829 2.075 5.429 1.00 87.25 219 ASP A N 1
ATOM 1660 C CA . ASP A 1 219 ? -5.594 2.645 6.751 1.00 87.25 219 ASP A CA 1
ATOM 1661 C C . ASP A 1 219 ? -4.125 2.440 7.098 1.00 87.25 219 ASP A C 1
ATOM 1663 O O . ASP A 1 219 ? -3.609 1.337 6.929 1.00 87.25 219 ASP A O 1
ATOM 1667 N N . VAL A 1 220 ? -3.453 3.498 7.540 1.00 88.81 220 VAL A N 1
ATOM 1668 C CA . VAL A 1 220 ? -2.052 3.437 7.958 1.00 88.81 220 VAL A CA 1
ATOM 1669 C C . VAL A 1 220 ? -1.940 4.096 9.315 1.00 88.81 220 VAL A C 1
ATOM 1671 O O . VAL A 1 220 ? -2.408 5.218 9.523 1.00 88.81 220 VAL A O 1
ATOM 1674 N N . ASP A 1 221 ? -1.302 3.386 10.227 1.00 85.00 221 ASP A N 1
ATOM 1675 C CA . ASP A 1 221 ? -1.113 3.792 11.595 1.00 85.00 221 ASP A CA 1
ATOM 1676 C C . ASP A 1 221 ? 0.360 3.858 11.954 1.00 85.00 221 ASP A C 1
ATOM 1678 O O . ASP A 1 221 ? 1.111 2.898 11.812 1.00 85.00 221 ASP A O 1
ATOM 1682 N N . THR A 1 222 ? 0.769 5.030 12.412 1.00 85.31 222 THR A N 1
ATOM 1683 C CA . THR A 1 222 ? 2.136 5.324 12.804 1.00 85.31 222 THR A CA 1
ATOM 1684 C C . THR A 1 222 ? 2.262 5.230 14.317 1.00 85.31 222 THR A C 1
ATOM 1686 O O . THR A 1 222 ? 1.444 5.790 15.046 1.00 85.31 222 THR A O 1
ATOM 1689 N N . PHE A 1 223 ? 3.321 4.581 14.803 1.00 75.81 223 PHE A N 1
ATOM 1690 C CA . PHE A 1 223 ? 3.601 4.513 16.244 1.00 75.81 223 PHE A CA 1
ATOM 1691 C C . PHE A 1 223 ? 4.100 5.851 16.826 1.00 75.81 223 PHE A C 1
ATOM 1693 O O . PHE A 1 223 ? 4.038 6.048 18.038 1.00 75.81 223 PHE A O 1
ATOM 1700 N N . ASP A 1 224 ? 4.600 6.755 15.978 1.00 79.19 224 ASP A N 1
ATOM 1701 C CA . ASP A 1 224 ? 5.117 8.080 16.343 1.00 79.19 224 ASP A CA 1
ATOM 1702 C C . ASP A 1 224 ? 4.663 9.120 15.304 1.00 79.19 224 ASP A C 1
ATOM 1704 O O . ASP A 1 224 ? 4.655 8.825 14.104 1.00 79.19 224 ASP A O 1
ATOM 1708 N N . ASP A 1 225 ? 4.330 10.330 15.757 1.00 80.06 225 ASP A N 1
ATOM 1709 C CA . ASP A 1 225 ? 3.961 11.483 14.925 1.00 80.06 225 ASP A CA 1
ATOM 1710 C C . ASP A 1 225 ? 5.095 11.908 13.970 1.00 80.06 225 ASP A C 1
ATOM 1712 O O . ASP A 1 225 ? 4.840 12.506 12.923 1.00 80.06 225 ASP A O 1
ATOM 1716 N N . ASP A 1 226 ? 6.349 11.582 14.304 1.00 83.06 226 ASP A N 1
ATOM 1717 C CA . ASP A 1 226 ? 7.519 11.858 13.463 1.00 83.06 226 ASP A CA 1
ATOM 1718 C C . ASP A 1 226 ? 7.729 10.810 12.343 1.00 83.06 226 ASP A C 1
ATOM 1720 O O . ASP A 1 226 ? 8.629 10.959 11.503 1.00 83.06 226 ASP A O 1
ATOM 1724 N N . THR A 1 227 ? 6.905 9.754 12.288 1.00 84.94 227 THR A N 1
ATOM 1725 C CA . THR A 1 227 ? 6.986 8.722 11.242 1.00 84.94 227 THR A CA 1
ATOM 1726 C C . THR A 1 227 ? 6.376 9.228 9.935 1.00 84.94 227 THR A C 1
ATOM 1728 O O . THR A 1 227 ? 5.175 9.456 9.811 1.00 84.94 227 THR A O 1
ATOM 1731 N N . ALA A 1 228 ? 7.214 9.364 8.913 1.00 88.31 228 ALA A N 1
ATOM 1732 C CA . ALA A 1 228 ? 6.799 9.691 7.561 1.00 88.31 228 ALA A CA 1
ATOM 1733 C C . ALA A 1 228 ? 6.373 8.426 6.810 1.00 88.31 228 ALA A C 1
ATOM 1735 O O . ALA A 1 228 ? 7.162 7.491 6.660 1.00 88.31 228 ALA A O 1
ATOM 1736 N N . VAL A 1 229 ? 5.156 8.452 6.266 1.00 91.25 229 VAL A N 1
ATOM 1737 C CA . VAL A 1 229 ? 4.597 7.400 5.410 1.00 91.25 229 VAL A CA 1
ATOM 1738 C C . VAL A 1 229 ? 4.421 7.931 3.997 1.00 91.25 229 VAL A C 1
ATOM 1740 O O . VAL A 1 229 ? 3.817 8.983 3.793 1.00 91.25 229 VAL A O 1
ATOM 1743 N N . ASN A 1 230 ? 4.896 7.173 3.013 1.00 91.88 230 ASN A N 1
ATOM 1744 C CA . ASN A 1 230 ? 4.652 7.437 1.603 1.00 91.88 230 ASN A CA 1
ATOM 1745 C C . ASN A 1 230 ? 3.910 6.259 0.980 1.00 91.88 230 ASN A C 1
ATOM 1747 O O . ASN A 1 230 ? 4.363 5.118 1.076 1.00 91.88 230 ASN A O 1
ATOM 1751 N N . CYS A 1 231 ? 2.807 6.556 0.300 1.00 92.00 231 CYS A N 1
ATOM 1752 C CA . CYS A 1 231 ? 2.075 5.586 -0.502 1.00 92.00 231 CYS A CA 1
ATOM 1753 C C . CYS A 1 231 ? 2.266 5.903 -1.983 1.00 92.00 231 CYS A C 1
ATOM 1755 O O . CYS A 1 231 ? 2.191 7.061 -2.397 1.00 92.00 231 CYS A O 1
ATOM 1757 N N . TYR A 1 232 ? 2.503 4.874 -2.784 1.00 89.19 232 TYR A N 1
ATOM 1758 C CA . TYR A 1 232 ? 2.660 4.985 -4.222 1.00 89.19 232 TYR A CA 1
ATOM 1759 C C . TYR A 1 232 ? 1.613 4.117 -4.900 1.00 89.19 232 TYR A C 1
ATOM 1761 O O . TYR A 1 232 ? 1.516 2.934 -4.590 1.00 89.19 232 TYR A O 1
ATOM 1769 N N . LEU A 1 233 ? 0.858 4.700 -5.826 1.00 88.56 233 LEU A N 1
ATOM 1770 C CA . LEU A 1 233 ? -0.027 3.968 -6.726 1.00 88.56 233 LEU A CA 1
ATOM 1771 C C . LEU A 1 233 ? 0.546 4.087 -8.133 1.00 88.56 233 LEU A C 1
ATOM 1773 O O . LEU A 1 233 ? 0.799 5.201 -8.596 1.00 88.56 233 LEU A O 1
ATOM 1777 N N . ASP A 1 234 ? 0.790 2.953 -8.781 1.00 84.62 234 ASP A N 1
ATOM 1778 C CA . ASP A 1 234 ? 1.445 2.879 -10.088 1.00 84.62 234 ASP A CA 1
ATOM 1779 C C . ASP A 1 234 ? 2.768 3.669 -10.107 1.00 84.62 234 ASP A C 1
ATOM 1781 O O . ASP A 1 234 ? 3.045 4.474 -10.998 1.00 84.62 234 ASP A O 1
ATOM 1785 N N . GLU A 1 235 ? 3.573 3.471 -9.054 1.00 80.12 235 GLU A N 1
ATOM 1786 C CA . GLU A 1 235 ? 4.876 4.120 -8.825 1.00 80.12 235 GLU A CA 1
ATOM 1787 C C . GLU A 1 235 ? 4.828 5.651 -8.643 1.00 80.12 235 GLU A C 1
ATOM 1789 O O . GLU A 1 235 ? 5.866 6.299 -8.493 1.00 80.12 235 GLU A O 1
ATOM 1794 N N . ARG A 1 236 ? 3.637 6.257 -8.602 1.00 82.38 236 ARG A N 1
ATOM 1795 C CA . ARG A 1 236 ? 3.453 7.685 -8.325 1.00 82.38 236 ARG A CA 1
ATOM 1796 C C . ARG A 1 236 ? 3.152 7.891 -6.850 1.00 82.38 236 ARG A C 1
ATOM 1798 O O . ARG A 1 236 ? 2.194 7.308 -6.348 1.00 82.38 236 ARG A O 1
ATOM 1805 N N . LEU A 1 237 ? 3.899 8.778 -6.182 1.00 87.00 237 LEU A N 1
ATOM 1806 C CA . LEU A 1 237 ? 3.556 9.228 -4.829 1.00 87.00 237 LEU A CA 1
ATOM 1807 C C . LEU A 1 237 ? 2.125 9.777 -4.850 1.00 87.00 237 LEU A C 1
ATOM 1809 O O . LEU A 1 237 ? 1.853 10.778 -5.514 1.00 87.00 237 LEU A O 1
ATOM 1813 N N . THR A 1 238 ? 1.221 9.081 -4.171 1.00 85.00 238 THR A N 1
ATOM 1814 C CA . THR A 1 238 ? -0.219 9.310 -4.255 1.00 85.00 238 THR A CA 1
ATOM 1815 C C . THR A 1 238 ? -0.771 9.459 -2.838 1.00 85.00 238 THR A C 1
ATOM 1817 O O . THR A 1 238 ? -0.567 8.566 -2.012 1.00 85.00 238 THR A O 1
ATOM 1820 N N . PRO A 1 239 ? -1.451 10.575 -2.519 1.00 87.25 239 PRO A N 1
ATOM 1821 C CA . PRO A 1 239 ? -2.145 10.728 -1.246 1.00 87.25 239 PRO A CA 1
ATOM 1822 C C . PRO A 1 239 ? -3.117 9.569 -1.011 1.00 87.25 239 PRO A C 1
ATOM 1824 O O . PRO A 1 239 ? -3.821 9.153 -1.927 1.00 87.25 239 PRO A O 1
ATOM 1827 N N . ILE A 1 240 ? -3.182 9.051 0.216 1.00 86.56 240 ILE A N 1
ATOM 1828 C CA . ILE A 1 240 ? -4.027 7.888 0.547 1.00 86.56 240 ILE A CA 1
ATOM 1829 C C . ILE A 1 240 ? -5.506 8.109 0.151 1.00 86.56 240 ILE A C 1
ATOM 1831 O O . ILE A 1 240 ? -6.173 7.171 -0.262 1.00 86.56 240 ILE A O 1
ATOM 1835 N N . ASP A 1 241 ? -6.021 9.338 0.214 1.00 80.75 241 ASP A N 1
ATOM 1836 C CA . ASP A 1 241 ? -7.390 9.709 -0.180 1.00 80.75 241 ASP A CA 1
ATOM 1837 C C . ASP A 1 241 ? -7.615 9.686 -1.695 1.00 80.75 241 ASP A C 1
ATOM 1839 O O . ASP A 1 241 ? -8.744 9.497 -2.132 1.00 80.75 241 ASP A O 1
ATOM 1843 N N . GLU A 1 242 ? -6.559 9.826 -2.498 1.00 84.12 242 GLU A N 1
ATOM 1844 C CA . GLU A 1 242 ? -6.631 9.578 -3.941 1.00 84.12 242 GLU A CA 1
ATOM 1845 C C . GLU A 1 242 ? -6.596 8.069 -4.250 1.00 84.12 242 GLU A C 1
ATOM 1847 O O . GLU A 1 242 ? -7.281 7.618 -5.171 1.00 84.12 242 GLU A O 1
ATOM 1852 N N . ILE A 1 243 ? -5.830 7.284 -3.472 1.00 87.19 243 ILE A N 1
ATOM 1853 C CA . ILE A 1 243 ? -5.742 5.815 -3.613 1.00 87.19 243 ILE A CA 1
ATOM 1854 C C . ILE A 1 243 ? -7.088 5.171 -3.286 1.00 87.19 243 ILE A C 1
ATOM 1856 O O . ILE A 1 243 ? -7.607 4.358 -4.053 1.00 87.19 243 ILE A O 1
ATOM 1860 N N . VAL A 1 244 ? -7.672 5.562 -2.155 1.00 86.12 244 VAL A N 1
ATOM 1861 C CA . VAL A 1 244 ? -9.002 5.135 -1.727 1.00 86.12 244 VAL A CA 1
ATOM 1862 C C . VAL A 1 244 ? -10.026 6.000 -2.453 1.00 86.12 244 VAL A C 1
ATOM 1864 O O . VAL A 1 244 ? -10.663 6.874 -1.872 1.00 86.12 244 VAL A O 1
ATOM 1867 N N . SER A 1 245 ? -10.140 5.811 -3.769 1.00 64.75 245 SER A N 1
ATOM 1868 C CA . SER A 1 245 ? -11.066 6.611 -4.565 1.00 64.75 245 SER A CA 1
ATOM 1869 C C . SER A 1 245 ? -12.504 6.406 -4.072 1.00 64.75 245 SER A C 1
ATOM 1871 O O . SER A 1 245 ? -12.996 5.269 -4.111 1.00 64.75 245 SER A O 1
ATOM 1873 N N . PRO A 1 246 ? -13.219 7.480 -3.681 1.00 49.56 246 PRO A N 1
ATOM 1874 C CA . PRO A 1 246 ? -14.635 7.383 -3.372 1.00 49.56 246 PRO A CA 1
ATOM 1875 C C . PRO A 1 246 ? -15.385 6.868 -4.606 1.00 49.56 246 PRO A C 1
ATOM 1877 O O . PRO A 1 246 ? -15.030 7.149 -5.757 1.00 49.56 246 PRO A O 1
ATOM 1880 N N . LEU A 1 247 ? -16.415 6.053 -4.389 1.00 44.44 247 LEU A N 1
ATOM 1881 C CA . LEU A 1 247 ? -17.271 5.580 -5.473 1.00 44.44 247 LEU A CA 1
ATOM 1882 C C . LEU A 1 247 ? -17.834 6.793 -6.238 1.00 44.44 247 LEU A C 1
ATOM 1884 O O . LEU A 1 247 ? -18.515 7.608 -5.615 1.00 44.44 247 LEU A O 1
ATOM 1888 N N . PRO A 1 248 ? -17.631 6.932 -7.567 1.00 40.94 248 PRO A N 1
ATOM 1889 C CA . PRO A 1 248 ? -18.394 7.906 -8.329 1.00 40.94 248 PRO A CA 1
ATOM 1890 C C . PRO A 1 248 ? -19.871 7.503 -8.242 1.00 40.94 248 PRO A C 1
ATOM 1892 O O . PRO A 1 248 ? -20.295 6.513 -8.833 1.00 40.94 248 PRO A O 1
ATOM 1895 N N . GLY A 1 249 ? -20.634 8.242 -7.434 1.00 44.50 249 GLY A N 1
ATOM 1896 C CA . GLY A 1 249 ? -22.067 8.027 -7.221 1.00 44.50 249 GLY A CA 1
ATOM 1897 C C . GLY A 1 249 ? -22.449 6.986 -6.164 1.00 44.50 249 GLY A C 1
ATOM 1898 O O . GLY A 1 249 ? -23.607 6.573 -6.148 1.00 44.50 249 GLY A O 1
ATOM 1899 N N . GLY A 1 250 ? -21.529 6.559 -5.295 1.00 41.84 250 GLY A N 1
ATOM 1900 C CA . GLY A 1 250 ? -21.830 5.591 -4.239 1.00 41.84 250 GLY A CA 1
ATOM 1901 C C . GLY A 1 250 ? -21.539 6.120 -2.841 1.00 41.84 250 GLY A C 1
ATOM 1902 O O . GLY A 1 250 ? -20.545 5.719 -2.253 1.00 41.84 250 GLY A O 1
ATOM 1903 N N . ASP A 1 251 ? -22.457 6.904 -2.272 1.00 45.81 251 ASP A N 1
ATOM 1904 C CA . ASP A 1 251 ? -22.592 7.097 -0.810 1.00 45.81 251 ASP A CA 1
ATOM 1905 C C . ASP A 1 251 ? -23.140 5.818 -0.127 1.00 45.81 251 ASP A C 1
ATOM 1907 O O . ASP A 1 251 ? -23.900 5.862 0.839 1.00 45.81 251 ASP A O 1
ATOM 1911 N N . GLY A 1 252 ? -22.853 4.651 -0.708 1.00 47.47 252 GLY A N 1
ATOM 1912 C CA . GLY A 1 252 ? -23.316 3.364 -0.220 1.00 47.47 252 GLY A CA 1
ATOM 1913 C C . GLY A 1 252 ? -22.323 2.820 0.801 1.00 47.47 252 GLY A C 1
ATOM 1914 O O . GLY A 1 252 ? -21.120 2.894 0.539 1.00 47.47 252 GLY A O 1
ATOM 1915 N N . PRO A 1 253 ? -22.800 2.259 1.923 1.00 48.81 253 PRO A N 1
ATOM 1916 C CA . PRO A 1 253 ? -21.929 1.687 2.935 1.00 48.81 253 PRO A CA 1
ATOM 1917 C C . PRO A 1 253 ? -21.003 0.616 2.340 1.00 48.81 253 PRO A C 1
ATOM 1919 O O . PRO A 1 253 ? -21.370 -0.062 1.377 1.00 48.81 253 PRO A O 1
ATOM 1922 N N . LEU A 1 254 ? -19.806 0.454 2.905 1.00 53.94 254 LEU A N 1
ATOM 1923 C CA . LEU A 1 254 ? -18.810 -0.541 2.496 1.00 53.94 254 LEU A CA 1
ATOM 1924 C C . LEU A 1 254 ? -19.343 -1.967 2.747 1.00 53.94 254 LEU A C 1
ATOM 1926 O O . LEU A 1 254 ? -19.044 -2.601 3.760 1.00 53.94 254 LEU A O 1
ATOM 1930 N N . GLU A 1 255 ? -20.134 -2.494 1.808 1.00 47.84 255 GLU A N 1
ATOM 1931 C CA . GLU A 1 255 ? -20.938 -3.723 1.944 1.00 47.84 255 GLU A CA 1
ATOM 1932 C C . GLU A 1 255 ? -20.154 -5.036 2.163 1.00 47.84 255 GLU A C 1
ATOM 1934 O O . GLU A 1 255 ? -20.765 -6.086 2.336 1.00 47.84 255 GLU A O 1
ATOM 1939 N N . GLY A 1 256 ? -18.823 -5.018 2.258 1.00 44.12 256 GLY A N 1
ATOM 1940 C CA . GLY A 1 256 ? -18.016 -6.231 2.462 1.00 44.12 256 GLY A CA 1
ATOM 1941 C C . GLY A 1 256 ? -17.051 -6.224 3.643 1.00 44.12 256 GLY A C 1
ATOM 1942 O O . GLY A 1 256 ? -16.247 -7.151 3.773 1.00 44.12 256 GLY A O 1
ATOM 1943 N N . TYR A 1 257 ? -17.168 -5.259 4.561 1.00 45.31 257 TYR A N 1
ATOM 1944 C CA . TYR A 1 257 ? -16.609 -5.435 5.907 1.00 45.31 257 TYR A CA 1
ATOM 1945 C C . TYR A 1 257 ? -17.486 -6.305 6.809 1.00 45.31 257 TYR A C 1
ATOM 1947 O O . TYR A 1 257 ? -17.017 -6.709 7.870 1.00 45.31 257 TYR A O 1
ATOM 1955 N N . ALA A 1 258 ? -18.720 -6.632 6.421 1.00 43.47 258 ALA A N 1
ATOM 1956 C CA . ALA A 1 258 ? -19.678 -7.354 7.254 1.00 43.47 258 ALA A CA 1
ATOM 1957 C C . ALA A 1 258 ? -19.685 -8.873 6.963 1.00 43.47 258 ALA A C 1
ATOM 1959 O O . ALA A 1 258 ? -20.402 -9.364 6.098 1.00 43.47 258 ALA A O 1
ATOM 1960 N N . SER A 1 259 ? -18.887 -9.648 7.701 1.00 46.31 259 SER A N 1
ATOM 1961 C CA . SER A 1 259 ? -19.127 -11.090 7.942 1.00 46.31 259 SER A CA 1
ATOM 1962 C C . SER A 1 259 ? -19.952 -11.331 9.195 1.00 46.31 259 SER A C 1
ATOM 1964 O O . SER A 1 259 ? -20.380 -12.454 9.448 1.00 46.31 259 SER A O 1
ATOM 1966 N N . GLY A 1 260 ? -20.120 -10.276 9.988 1.00 55.47 260 GLY A N 1
ATOM 1967 C CA . GLY A 1 260 ? -21.029 -10.187 11.114 1.00 55.47 260 GLY A CA 1
ATOM 1968 C C . GLY A 1 260 ? -22.294 -9.445 10.703 1.00 55.47 260 GLY A C 1
ATOM 1969 O O . GLY A 1 260 ? -22.340 -8.811 9.648 1.00 55.47 260 GLY A O 1
ATOM 1970 N N . THR A 1 261 ? -23.329 -9.507 11.536 1.00 71.94 261 THR A N 1
ATOM 1971 C CA . THR A 1 261 ? -24.499 -8.646 11.327 1.00 71.94 261 THR A CA 1
ATOM 1972 C C . THR A 1 261 ? -24.051 -7.222 11.638 1.00 71.94 261 THR A C 1
ATOM 1974 O O . THR A 1 261 ? -23.835 -6.913 12.807 1.00 71.94 261 THR A O 1
ATOM 1977 N N . ALA A 1 262 ? -23.845 -6.391 10.610 1.00 80.25 262 ALA A N 1
ATOM 1978 C CA . ALA A 1 262 ? -23.506 -4.983 10.802 1.00 80.25 262 ALA A CA 1
ATOM 1979 C C . ALA A 1 262 ? -24.543 -4.332 11.727 1.00 80.25 262 ALA A C 1
ATOM 1981 O O . ALA A 1 262 ? -25.747 -4.566 11.574 1.00 80.25 262 ALA A O 1
ATOM 1982 N N . ILE A 1 263 ? -24.072 -3.551 12.695 1.00 89.56 263 ILE A N 1
ATOM 1983 C CA . ILE A 1 263 ? -24.935 -2.946 13.712 1.00 89.56 263 ILE A CA 1
ATOM 1984 C C . ILE A 1 263 ? -25.089 -1.473 13.378 1.00 89.56 263 ILE A C 1
ATOM 1986 O O . ILE A 1 263 ? -24.115 -0.727 13.412 1.00 89.56 263 ILE A O 1
ATOM 1990 N N . GLU A 1 264 ? -26.303 -1.067 13.018 1.00 93.81 264 GLU A N 1
ATOM 1991 C CA . GLU A 1 264 ? -26.614 0.342 12.779 1.00 93.81 264 GLU A CA 1
ATOM 1992 C C . GLU A 1 264 ? -26.677 1.100 14.111 1.00 93.81 264 GLU A C 1
ATOM 1994 O O . GLU A 1 264 ? -27.254 0.601 15.081 1.00 93.81 264 GLU A O 1
ATOM 1999 N N . GLY A 1 265 ? -26.093 2.295 14.134 1.00 91.88 265 GLY A N 1
ATOM 2000 C CA . GLY A 1 265 ? -26.114 3.233 15.250 1.00 91.88 265 GLY A CA 1
ATOM 2001 C C . GLY A 1 265 ? -26.449 4.646 14.775 1.00 91.88 265 GLY A C 1
ATOM 2002 O O . GLY A 1 265 ? -26.083 5.045 13.670 1.00 91.88 265 GLY A O 1
ATOM 2003 N N . ASP A 1 266 ? -27.163 5.395 15.609 1.00 95.12 266 ASP A N 1
ATOM 2004 C CA . ASP A 1 266 ? -27.537 6.801 15.390 1.00 95.12 266 ASP A CA 1
ATOM 2005 C C . ASP A 1 266 ? -27.271 7.550 16.701 1.00 95.12 266 ASP A C 1
ATOM 2007 O O . ASP A 1 266 ? -28.170 7.698 17.532 1.00 95.12 266 ASP A O 1
ATOM 2011 N N . GLY A 1 267 ? -25.995 7.869 16.950 1.00 95.81 267 GLY A N 1
ATOM 2012 C CA . GLY A 1 267 ? -25.502 8.257 18.278 1.00 95.81 267 GLY A CA 1
ATOM 2013 C C . GLY A 1 267 ? -25.507 7.097 19.283 1.00 95.81 267 GLY A C 1
ATOM 2014 O O . GLY A 1 267 ? -25.826 7.282 20.457 1.00 95.81 267 GLY A O 1
ATOM 2015 N N . SER A 1 268 ? -25.234 5.874 18.818 1.00 97.75 268 SER A N 1
ATOM 2016 C CA . SER A 1 268 ? -25.183 4.685 19.679 1.00 97.75 268 SER A CA 1
ATOM 2017 C C . SER A 1 268 ? -23.854 4.601 20.425 1.00 97.75 268 SER A C 1
ATOM 2019 O O . SER A 1 268 ? -22.811 4.990 19.902 1.00 97.75 268 SER A O 1
ATOM 2021 N N . LEU A 1 269 ? -23.871 4.026 21.628 1.00 98.06 269 LEU A N 1
ATOM 2022 C CA . LEU A 1 269 ? -22.668 3.809 22.433 1.00 98.06 269 LEU A CA 1
ATOM 2023 C C . LEU A 1 269 ? -22.097 2.414 22.189 1.00 98.06 269 LEU A C 1
ATOM 2025 O O . LEU A 1 269 ? -22.715 1.413 22.547 1.00 98.06 269 LEU A O 1
ATOM 2029 N N . LEU A 1 270 ? -20.898 2.355 21.619 1.00 98.06 270 LEU A N 1
ATOM 2030 C CA . LEU A 1 270 ? -20.049 1.172 21.554 1.00 98.06 270 LEU A CA 1
ATOM 2031 C C . LEU A 1 270 ? -19.190 1.094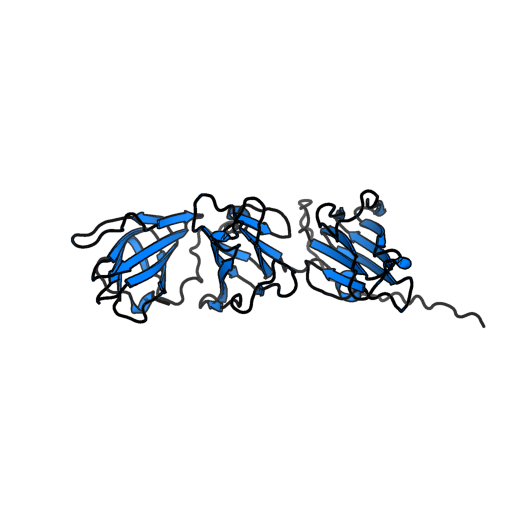 22.821 1.00 98.06 270 LEU A C 1
ATOM 2033 O O . LEU A 1 270 ? -18.416 2.008 23.092 1.00 98.06 270 LEU A O 1
ATOM 2037 N N . ALA A 1 271 ? -19.276 -0.013 23.556 1.00 97.88 271 ALA A N 1
ATOM 2038 C CA . ALA A 1 271 ? -18.397 -0.303 24.685 1.00 97.88 271 ALA A CA 1
ATOM 2039 C C . ALA A 1 271 ? -17.555 -1.557 24.412 1.00 97.88 271 ALA A C 1
ATOM 2041 O O . ALA A 1 271 ? -18.078 -2.587 23.981 1.00 97.88 271 ALA A O 1
ATOM 2042 N N . ILE A 1 272 ? -16.251 -1.465 24.671 1.00 97.56 272 ILE A N 1
ATOM 2043 C CA . ILE A 1 272 ? -15.274 -2.548 24.505 1.00 97.56 272 ILE A CA 1
ATOM 2044 C C . ILE A 1 272 ? -14.657 -2.813 25.874 1.00 97.56 272 ILE A C 1
ATOM 2046 O O . ILE A 1 272 ? -13.825 -2.043 26.345 1.00 97.56 272 ILE A O 1
ATOM 2050 N N . LEU A 1 273 ? -15.115 -3.876 26.528 1.00 97.50 273 LEU A N 1
ATOM 2051 C CA . LEU A 1 273 ? -14.921 -4.118 27.954 1.00 97.50 273 LEU A CA 1
ATOM 2052 C C . LEU A 1 273 ? -14.003 -5.317 28.200 1.00 97.50 273 LEU A C 1
ATOM 2054 O O . LEU A 1 273 ? -14.166 -6.376 27.592 1.00 97.50 273 LEU A O 1
ATOM 2058 N N . SER A 1 274 ? -13.093 -5.191 29.159 1.00 96.88 274 SER A N 1
ATOM 2059 C CA . SER A 1 274 ? -12.454 -6.321 29.827 1.00 96.88 274 SER A CA 1
ATOM 2060 C C . SER A 1 274 ? -13.406 -6.892 30.884 1.00 96.88 274 SER A C 1
ATOM 2062 O O . SER A 1 274 ? -14.023 -6.161 31.652 1.00 96.88 274 SER A O 1
ATOM 2064 N N . THR A 1 275 ? -13.555 -8.217 30.924 1.00 96.44 275 THR A N 1
ATOM 2065 C CA . THR A 1 275 ? -14.401 -8.928 31.910 1.00 96.44 275 THR A CA 1
ATOM 2066 C C . THR A 1 275 ? -13.598 -9.897 32.779 1.00 96.44 275 THR A C 1
ATOM 2068 O O . THR A 1 275 ? -14.158 -10.728 33.500 1.00 96.44 275 THR A O 1
ATOM 2071 N N . ALA A 1 276 ? -12.272 -9.824 32.685 1.00 94.50 276 ALA A N 1
ATOM 2072 C CA . ALA A 1 276 ? -11.333 -10.650 33.418 1.00 94.50 276 ALA A CA 1
ATOM 2073 C C . ALA A 1 276 ? -10.081 -9.838 33.774 1.00 94.50 276 ALA A C 1
ATOM 2075 O O . ALA A 1 276 ? -9.891 -8.714 33.329 1.00 94.50 276 ALA A O 1
ATOM 2076 N N . ASP A 1 277 ? -9.198 -10.434 34.568 1.00 94.25 277 ASP A N 1
ATOM 2077 C CA . ASP A 1 277 ? -7.863 -9.896 34.840 1.00 94.25 277 ASP A CA 1
ATOM 2078 C C . ASP A 1 277 ? -6.952 -10.152 33.618 1.00 94.25 277 ASP A C 1
ATOM 2080 O O . ASP A 1 277 ? -6.170 -11.105 33.586 1.00 94.25 277 ASP A O 1
ATOM 2084 N N . ASN A 1 278 ? -7.179 -9.392 32.541 1.00 92.00 278 ASN A N 1
ATOM 2085 C CA . ASN A 1 278 ? -6.445 -9.445 31.276 1.00 92.00 278 ASN A CA 1
ATOM 2086 C C . ASN A 1 278 ? -6.168 -8.031 30.743 1.00 92.00 278 ASN A C 1
ATOM 2088 O O . ASN A 1 278 ? -6.749 -7.057 31.210 1.00 92.00 278 ASN A O 1
ATOM 2092 N N . GLN A 1 279 ? -5.283 -7.935 29.751 1.00 94.31 279 GLN A N 1
ATOM 2093 C CA . GLN A 1 279 ? -5.004 -6.707 29.012 1.00 94.31 279 GLN A CA 1
ATOM 2094 C C . GLN A 1 279 ? -4.953 -7.039 27.521 1.00 94.31 279 GLN A C 1
ATOM 2096 O O . GLN A 1 279 ? -4.326 -8.028 27.137 1.00 94.31 279 GLN A O 1
ATOM 2101 N N . PHE A 1 280 ? -5.622 -6.244 26.690 1.00 94.19 280 PHE A N 1
ATOM 2102 C CA . PHE A 1 280 ? -5.687 -6.467 25.247 1.00 94.19 280 PHE A CA 1
ATOM 2103 C C . PHE A 1 280 ? -5.791 -5.158 24.467 1.00 94.19 280 PHE A C 1
ATOM 2105 O O . PHE A 1 280 ? -6.258 -4.140 24.979 1.00 94.19 280 PHE A O 1
ATOM 2112 N N . GLY A 1 281 ? -5.353 -5.205 23.211 1.00 92.31 281 GLY A N 1
ATOM 2113 C CA . GLY A 1 281 ? -5.595 -4.156 22.227 1.00 92.31 281 GLY A CA 1
ATOM 2114 C C . GLY A 1 281 ? -6.876 -4.429 21.450 1.00 92.31 281 GLY A C 1
ATOM 2115 O O . GLY A 1 281 ? -7.285 -5.584 21.299 1.00 92.31 281 GLY A O 1
ATOM 2116 N N . TYR A 1 282 ? -7.507 -3.380 20.937 1.00 93.56 282 TYR A N 1
ATOM 2117 C CA . TYR A 1 282 ? -8.676 -3.505 20.082 1.00 93.56 282 TYR A CA 1
ATOM 2118 C C . TYR A 1 282 ? -8.637 -2.538 18.900 1.00 93.56 282 TYR A C 1
ATOM 2120 O O . TYR A 1 282 ? -8.024 -1.472 18.943 1.00 93.56 282 TYR A O 1
ATOM 2128 N N . THR A 1 283 ? -9.314 -2.924 17.822 1.00 89.12 283 THR A N 1
ATOM 2129 C CA . THR A 1 283 ? -9.579 -2.070 16.663 1.00 89.12 283 THR A CA 1
ATOM 2130 C C . THR A 1 283 ? -11.025 -2.253 16.229 1.00 89.12 283 THR A C 1
ATOM 2132 O O . THR A 1 283 ? -11.428 -3.366 15.900 1.00 89.12 283 THR A O 1
ATOM 2135 N N . ALA A 1 284 ? -11.810 -1.180 16.213 1.00 91.31 284 ALA A N 1
ATOM 2136 C CA . ALA A 1 284 ? -13.169 -1.175 15.689 1.00 91.31 284 ALA A CA 1
ATOM 2137 C C . ALA A 1 284 ? -13.256 -0.310 14.429 1.00 91.31 284 ALA A C 1
ATOM 2139 O O . ALA A 1 284 ? -12.589 0.714 14.317 1.00 91.31 284 ALA A O 1
ATOM 2140 N N . VAL A 1 285 ? -14.080 -0.734 13.473 1.00 87.38 285 VAL A N 1
ATOM 2141 C CA . VAL A 1 285 ? -14.307 -0.010 12.216 1.00 87.38 285 VAL A CA 1
ATOM 2142 C C . VAL A 1 285 ? -15.785 0.324 12.113 1.00 87.38 285 VAL A C 1
ATOM 2144 O O . VAL A 1 285 ? -16.632 -0.573 12.153 1.00 87.38 285 VAL A O 1
ATOM 2147 N N . VAL A 1 286 ? -16.079 1.609 11.968 1.00 91.25 286 VAL A N 1
ATOM 2148 C CA . VAL A 1 286 ? -17.418 2.160 11.786 1.00 91.25 286 VAL A CA 1
ATOM 2149 C C . VAL A 1 286 ? -17.495 2.779 10.400 1.00 91.25 286 VAL A C 1
ATOM 2151 O O . VAL A 1 286 ? -16.704 3.644 10.055 1.00 91.25 286 VAL A O 1
ATOM 2154 N N . ASP A 1 287 ? -18.464 2.352 9.607 1.00 86.00 287 ASP A N 1
ATOM 2155 C CA . ASP A 1 287 ? -18.879 3.050 8.397 1.00 86.00 287 ASP A CA 1
ATOM 2156 C C . ASP A 1 287 ? -19.804 4.200 8.798 1.00 86.00 287 ASP A C 1
ATOM 2158 O O . ASP A 1 287 ? -21.016 4.028 8.955 1.00 86.00 287 ASP A O 1
ATOM 2162 N N . GLY A 1 288 ? -19.180 5.328 9.110 1.00 91.81 288 GLY A N 1
ATOM 2163 C CA . GLY A 1 288 ? -19.790 6.558 9.572 1.00 91.81 288 GLY A CA 1
ATOM 2164 C C . GLY A 1 288 ? -18.820 7.377 10.423 1.00 91.81 288 GLY A C 1
ATOM 2165 O O . GLY A 1 288 ? -17.627 7.479 10.130 1.00 91.81 288 GLY A O 1
ATOM 2166 N N . GLU A 1 289 ? -19.344 7.976 11.484 1.00 95.31 289 GLU A N 1
ATOM 2167 C CA . GLU A 1 289 ? -18.594 8.808 12.420 1.00 95.31 289 GLU A CA 1
ATOM 2168 C C . GLU A 1 289 ? -18.478 8.102 13.769 1.00 95.31 289 GLU A C 1
ATOM 2170 O O . GLU A 1 289 ? -19.387 7.381 14.185 1.00 95.31 289 GLU A O 1
ATOM 2175 N N . ALA A 1 290 ? -17.367 8.331 14.462 1.00 96.94 290 ALA A N 1
ATOM 2176 C CA . ALA A 1 290 ? -17.205 7.933 15.847 1.00 96.94 290 ALA A CA 1
ATOM 2177 C C . ALA A 1 290 ? -16.437 9.005 16.621 1.00 96.94 290 ALA A C 1
ATOM 2179 O O . ALA A 1 290 ? -15.625 9.736 16.047 1.00 96.94 290 ALA A O 1
ATOM 2180 N N . GLU A 1 291 ? -16.662 9.061 17.927 1.00 97.56 291 GLU A N 1
ATOM 2181 C CA . GLU A 1 291 ? -15.914 9.897 18.859 1.00 97.56 291 GLU A CA 1
ATOM 2182 C C . GLU A 1 291 ? -15.764 9.216 20.223 1.00 97.56 291 GLU A C 1
ATOM 2184 O O . GLU A 1 291 ? -16.520 8.308 20.579 1.00 97.56 291 GLU A O 1
ATOM 2189 N N . LYS A 1 292 ? -14.752 9.635 20.990 1.00 97.75 292 LYS A N 1
ATOM 2190 C CA . LYS A 1 292 ? -14.573 9.182 22.375 1.00 97.75 292 LYS A CA 1
ATOM 2191 C C . LYS A 1 292 ? -15.777 9.608 23.208 1.00 97.75 292 LYS A C 1
ATOM 2193 O O . LYS A 1 292 ? -16.207 10.754 23.116 1.00 97.75 292 LYS A O 1
ATOM 2198 N N . SER A 1 293 ? -16.272 8.710 24.048 1.00 97.94 293 SER A N 1
ATOM 2199 C CA . SER A 1 293 ? -17.416 8.971 24.917 1.00 97.94 293 SER A CA 1
ATOM 2200 C C . SER A 1 293 ? -17.211 8.344 26.300 1.00 97.94 293 SER A C 1
ATOM 2202 O O . SER A 1 293 ? -16.181 7.729 26.592 1.00 97.94 293 SER A O 1
ATOM 2204 N N . GLU A 1 294 ? -18.191 8.534 27.175 1.00 96.56 294 GLU A N 1
ATOM 2205 C CA . GLU A 1 294 ? -18.217 7.978 28.523 1.00 96.56 294 GLU A CA 1
ATOM 2206 C C . GLU A 1 294 ? -19.600 7.417 28.866 1.00 96.56 294 GLU A C 1
ATOM 2208 O O . GLU A 1 294 ? -20.637 7.847 28.362 1.00 96.56 294 GLU A O 1
ATOM 2213 N N . SER A 1 295 ? -19.598 6.422 29.741 1.00 93.50 295 SER A N 1
ATOM 2214 C CA . SER A 1 295 ? -20.765 5.818 30.377 1.00 93.50 295 SER A CA 1
ATOM 2215 C C . SER A 1 295 ? -20.638 5.965 31.897 1.00 93.50 295 SER A C 1
ATOM 2217 O O . SER A 1 295 ? -19.659 6.523 32.389 1.00 93.50 295 SER A O 1
ATOM 2219 N N . ASP A 1 296 ? -21.601 5.437 32.656 1.00 90.19 296 ASP A N 1
ATOM 2220 C CA . ASP A 1 296 ? -21.582 5.529 34.123 1.00 90.19 296 ASP A CA 1
ATOM 2221 C C . ASP A 1 296 ? -20.321 4.900 34.755 1.00 90.19 296 ASP A C 1
ATOM 2223 O O . ASP A 1 296 ? -19.836 5.400 35.771 1.00 90.19 296 ASP A O 1
ATOM 2227 N N . ASP A 1 297 ? -19.788 3.831 34.149 1.00 92.38 297 ASP A N 1
ATOM 2228 C CA . ASP A 1 297 ? -18.710 3.015 34.729 1.00 92.38 297 ASP A CA 1
ATOM 2229 C C . ASP A 1 297 ? -17.437 2.935 33.860 1.00 92.38 297 ASP A C 1
ATOM 2231 O O . ASP A 1 297 ? -16.392 2.513 34.350 1.00 92.38 297 ASP A O 1
ATOM 2235 N N . ASN A 1 298 ? -17.499 3.328 32.582 1.00 95.62 298 ASN A N 1
ATOM 2236 C CA . ASN A 1 298 ? -16.399 3.192 31.616 1.00 95.62 298 ASN A CA 1
ATOM 2237 C C . ASN A 1 298 ? -16.294 4.425 30.714 1.00 95.62 298 ASN A C 1
ATOM 2239 O O . ASN A 1 298 ? -17.314 5.033 30.394 1.00 95.62 298 ASN A O 1
ATOM 2243 N N . ALA A 1 299 ? -15.091 4.750 30.248 1.00 96.44 299 ALA A N 1
ATOM 2244 C CA . ALA A 1 299 ? -14.834 5.853 29.326 1.00 96.44 299 ALA A CA 1
ATOM 2245 C C . ALA A 1 299 ? -13.667 5.497 28.403 1.00 96.44 299 ALA A C 1
ATOM 2247 O O . ALA A 1 299 ? -12.764 4.774 28.824 1.00 96.44 299 ALA A O 1
ATOM 2248 N N . ALA A 1 300 ? -13.672 6.013 27.170 1.00 95.12 300 ALA A N 1
ATOM 2249 C CA . ALA A 1 300 ? -12.468 5.966 26.342 1.00 95.12 300 ALA A CA 1
ATOM 2250 C C . ALA A 1 300 ? -11.314 6.676 27.061 1.00 95.12 300 ALA A C 1
ATOM 2252 O O . ALA A 1 300 ? -11.480 7.780 27.587 1.00 95.12 300 ALA A O 1
ATOM 2253 N N . ASP A 1 301 ? -10.153 6.033 27.094 1.00 93.44 301 ASP A N 1
ATOM 2254 C CA . ASP A 1 301 ? -8.980 6.574 27.763 1.00 93.44 301 ASP A CA 1
ATOM 2255 C C . ASP A 1 301 ? -8.243 7.594 26.876 1.00 93.44 301 ASP A C 1
ATOM 2257 O O . ASP A 1 301 ? -8.558 7.798 25.698 1.00 93.44 301 ASP A O 1
ATOM 2261 N N . ASP A 1 302 ? -7.264 8.300 27.446 1.00 89.12 302 ASP A N 1
ATOM 2262 C CA . ASP A 1 302 ? -6.485 9.298 26.702 1.00 89.12 302 ASP A CA 1
ATOM 2263 C C . ASP A 1 302 ? -5.639 8.668 25.579 1.00 89.12 302 ASP A C 1
ATOM 2265 O O . ASP A 1 302 ? -5.349 9.348 24.593 1.00 89.12 302 ASP A O 1
ATOM 2269 N N . GLY A 1 303 ? -5.272 7.388 25.705 1.00 87.69 303 GLY A N 1
ATOM 2270 C CA . GLY A 1 303 ? -4.473 6.638 24.735 1.00 87.69 303 GLY A CA 1
ATOM 2271 C C . GLY A 1 303 ? -5.280 6.092 23.557 1.00 87.69 303 GLY A C 1
ATOM 2272 O O . GLY A 1 303 ? -4.708 5.868 22.489 1.00 87.69 303 GLY A O 1
ATOM 2273 N N . ASP A 1 304 ? -6.593 5.937 23.717 1.00 95.06 304 ASP A N 1
ATOM 2274 C CA . ASP A 1 304 ? -7.495 5.537 22.649 1.00 95.06 304 ASP A CA 1
ATOM 2275 C C . ASP A 1 304 ? -7.438 6.552 21.499 1.00 95.06 304 ASP A C 1
ATOM 2277 O O . ASP A 1 304 ? -7.235 7.755 21.683 1.00 95.06 304 ASP A O 1
ATOM 2281 N N . GLN A 1 305 ? -7.643 6.092 20.276 1.00 92.50 305 GLN A N 1
ATOM 2282 C CA . GLN A 1 305 ? -7.595 6.919 19.083 1.00 92.50 305 GLN A CA 1
ATOM 2283 C C . GLN A 1 305 ? -8.848 6.699 18.258 1.00 92.50 305 GLN A C 1
ATOM 2285 O O . GLN A 1 305 ? -9.277 5.567 18.048 1.00 92.50 305 GLN A O 1
ATOM 2290 N N . VAL A 1 306 ? -9.413 7.795 17.758 1.00 94.31 306 VAL A N 1
ATOM 2291 C CA . VAL A 1 306 ? -10.484 7.759 16.766 1.00 94.31 306 VAL A CA 1
ATOM 2292 C C . VAL A 1 306 ? -10.018 8.555 15.562 1.00 94.31 306 VAL A C 1
ATOM 2294 O O . VAL A 1 306 ? -9.751 9.754 15.667 1.00 94.31 306 VAL A O 1
ATOM 2297 N N . ARG A 1 307 ? -9.873 7.879 14.424 1.00 88.44 307 ARG A N 1
ATOM 2298 C CA . ARG A 1 307 ? -9.477 8.493 13.156 1.00 88.44 307 ARG A CA 1
ATOM 2299 C C . ARG A 1 307 ? -10.595 8.313 12.147 1.00 88.44 307 ARG A C 1
ATOM 2301 O O . ARG A 1 307 ? -10.976 7.189 11.844 1.00 88.44 307 ARG A O 1
ATOM 2308 N N . SER A 1 308 ? -11.083 9.422 11.604 1.00 81.94 308 SER A N 1
ATOM 2309 C CA . SER A 1 308 ? -12.168 9.423 10.623 1.00 81.94 308 SER A CA 1
ATOM 2310 C C . SER A 1 308 ? -11.653 9.865 9.260 1.00 81.94 308 SER A C 1
ATOM 2312 O O . SER A 1 308 ? -11.032 10.923 9.136 1.00 81.94 308 SER A O 1
ATOM 2314 N N . ARG A 1 309 ? -11.920 9.073 8.219 1.00 71.88 309 ARG A N 1
ATOM 2315 C CA . ARG A 1 309 ? -11.568 9.394 6.833 1.00 71.88 309 ARG A CA 1
ATOM 2316 C C . ARG A 1 309 ? -12.592 8.818 5.864 1.00 71.88 309 ARG A C 1
ATOM 2318 O O . ARG A 1 309 ? -12.913 7.640 5.924 1.00 71.88 309 ARG A O 1
ATOM 2325 N N . GLY A 1 310 ? -13.075 9.652 4.941 1.00 71.69 310 GLY A N 1
ATOM 2326 C CA . GLY A 1 310 ? -13.943 9.200 3.846 1.00 71.69 310 GLY A CA 1
ATOM 2327 C C . GLY A 1 310 ? -15.264 8.576 4.305 1.00 71.69 310 GLY A C 1
ATOM 2328 O O . GLY A 1 310 ? -15.750 7.668 3.646 1.00 71.69 310 GLY A O 1
ATOM 2329 N N . GLY A 1 311 ? -15.816 9.030 5.437 1.00 79.38 311 GLY A N 1
ATOM 2330 C CA . GLY A 1 311 ? -17.031 8.453 6.018 1.00 79.38 311 GLY A CA 1
ATOM 2331 C C . GLY A 1 311 ? -16.808 7.140 6.768 1.00 79.38 311 GLY A C 1
ATOM 2332 O O . GLY A 1 311 ? -17.780 6.486 7.098 1.00 79.38 311 GLY A O 1
ATOM 2333 N N . VAL A 1 312 ? -15.561 6.749 7.042 1.00 81.88 312 VAL A N 1
ATOM 2334 C CA . VAL A 1 312 ? -15.221 5.603 7.893 1.00 81.88 312 VAL A CA 1
ATOM 2335 C C . VAL A 1 312 ? -14.445 6.102 9.103 1.00 81.88 312 VAL A C 1
ATOM 2337 O O . VAL A 1 312 ? -13.479 6.849 8.946 1.00 81.88 312 VAL A O 1
ATOM 2340 N N . ALA A 1 313 ? -14.830 5.671 10.299 1.00 87.31 313 ALA A N 1
ATOM 2341 C CA . ALA A 1 313 ? -14.088 5.889 11.529 1.00 87.31 313 ALA A CA 1
ATOM 2342 C C . ALA A 1 313 ? -13.417 4.590 11.992 1.00 87.31 313 ALA A C 1
ATOM 2344 O O . ALA A 1 313 ? -14.057 3.545 12.119 1.00 87.31 313 ALA A O 1
ATOM 2345 N N . VAL A 1 314 ? -12.115 4.659 12.256 1.00 88.44 314 VAL A N 1
ATOM 2346 C CA . VAL A 1 314 ? -11.328 3.586 12.863 1.00 88.44 314 VAL A CA 1
ATOM 2347 C C . VAL A 1 314 ? -11.024 3.982 14.299 1.00 88.44 314 VAL A C 1
ATOM 2349 O O . VAL A 1 314 ? -10.445 5.036 14.566 1.00 88.44 314 VAL A O 1
ATOM 2352 N N . ILE A 1 315 ? -11.439 3.125 15.220 1.00 94.06 315 ILE A N 1
ATOM 2353 C CA . ILE A 1 315 ? -11.203 3.262 16.649 1.00 94.06 315 ILE A CA 1
ATOM 2354 C C . ILE A 1 315 ? -10.111 2.268 17.022 1.00 94.06 315 ILE A C 1
ATOM 2356 O O . ILE A 1 315 ? -10.252 1.079 16.738 1.00 94.06 315 ILE A O 1
ATOM 2360 N N . LYS A 1 316 ? -9.050 2.725 17.680 1.00 92.81 316 LYS A N 1
ATOM 2361 C CA . LYS A 1 316 ? -7.996 1.867 18.229 1.00 92.81 316 LYS A CA 1
ATOM 2362 C C . LYS A 1 316 ? -7.775 2.186 19.689 1.00 92.81 316 LYS A C 1
ATOM 2364 O O . LYS A 1 316 ? -7.861 3.342 20.084 1.00 92.81 316 LYS A O 1
ATOM 2369 N N . GLY A 1 317 ? -7.461 1.169 20.470 1.00 94.50 317 GLY A N 1
ATOM 2370 C CA . GLY A 1 317 ? -7.260 1.360 21.892 1.00 94.50 317 GLY A CA 1
ATOM 2371 C C . GLY A 1 317 ? -6.718 0.135 22.591 1.00 94.50 317 GLY A C 1
ATOM 2372 O O . GLY A 1 317 ? -6.515 -0.920 21.982 1.00 94.50 317 GLY A O 1
ATOM 2373 N N . THR A 1 318 ? -6.496 0.276 23.890 1.00 94.81 318 THR A N 1
ATOM 2374 C CA . THR A 1 318 ? -6.137 -0.839 24.771 1.00 94.81 318 THR A CA 1
ATOM 2375 C C . THR A 1 318 ? -7.002 -0.801 26.011 1.00 94.81 318 THR A C 1
ATOM 2377 O O . THR A 1 318 ? -7.368 0.267 26.476 1.00 94.81 318 THR A O 1
ATOM 2380 N N . THR A 1 319 ? -7.334 -1.956 26.574 1.00 95.81 319 THR A N 1
ATOM 2381 C CA . THR A 1 319 ? -8.059 -1.999 27.845 1.00 95.81 319 THR A CA 1
ATOM 2382 C C . THR A 1 319 ? -7.708 -3.246 28.653 1.00 95.81 319 THR A C 1
ATOM 2384 O O . THR A 1 319 ? -6.989 -4.128 28.174 1.00 95.81 319 THR A O 1
ATOM 2387 N N . GLY A 1 320 ? -8.160 -3.302 29.904 1.00 94.31 320 GLY A N 1
ATOM 2388 C CA . GLY A 1 320 ? -7.853 -4.372 30.847 1.00 94.31 320 GLY A CA 1
ATOM 2389 C C . GLY A 1 320 ? -8.408 -4.119 32.246 1.00 94.31 320 GLY A C 1
ATOM 2390 O O . GLY A 1 320 ? -9.126 -3.147 32.461 1.00 94.31 320 GLY A O 1
ATOM 2391 N N . ASP A 1 321 ? -8.082 -4.992 33.199 1.00 91.12 321 ASP A N 1
ATOM 2392 C CA . ASP A 1 321 ? -8.399 -4.839 34.632 1.00 91.12 321 ASP A CA 1
ATOM 2393 C C . ASP A 1 321 ? -9.892 -4.607 34.959 1.00 91.12 321 ASP A C 1
ATOM 2395 O O . ASP A 1 321 ? -10.239 -3.975 35.960 1.00 91.12 321 ASP A O 1
ATOM 2399 N N . ASN A 1 322 ? -10.802 -5.179 34.162 1.00 90.94 322 ASN A N 1
ATOM 2400 C CA . ASN A 1 322 ? -12.251 -4.926 34.221 1.00 90.94 322 ASN A CA 1
ATOM 2401 C C . ASN A 1 322 ? -12.673 -3.477 33.891 1.00 90.94 322 ASN A C 1
ATOM 2403 O O . ASN A 1 322 ? -13.713 -3.020 34.368 1.00 90.94 322 ASN A O 1
ATOM 2407 N N . ALA A 1 323 ? -11.871 -2.757 33.106 1.00 93.38 323 ALA A N 1
ATOM 2408 C CA . ALA A 1 323 ? -12.223 -1.480 32.490 1.00 93.38 323 ALA A CA 1
ATOM 2409 C C . ALA A 1 323 ? -12.590 -1.667 31.006 1.00 93.38 323 ALA A C 1
ATOM 2411 O O . ALA A 1 323 ? -12.527 -2.775 30.466 1.00 93.38 323 ALA A O 1
ATOM 2412 N N . GLY A 1 324 ? -12.973 -0.582 30.337 1.00 94.50 324 GLY A N 1
ATOM 2413 C CA . GLY A 1 324 ? -13.288 -0.596 28.916 1.00 94.50 324 GLY A CA 1
ATOM 2414 C C . GLY A 1 324 ? -13.280 0.787 28.282 1.00 94.50 324 GLY A C 1
ATOM 2415 O O . GLY A 1 324 ? -13.472 1.785 28.972 1.00 94.50 324 GLY A O 1
ATOM 2416 N N . GLY A 1 325 ? -13.086 0.821 26.964 1.00 97.31 325 GLY A N 1
ATOM 2417 C CA . GLY A 1 325 ? -13.236 2.030 26.154 1.00 97.31 325 GLY A CA 1
ATOM 2418 C C . GLY A 1 325 ? -14.684 2.205 25.697 1.00 97.31 325 GLY A C 1
ATOM 2419 O O . GLY A 1 325 ? -15.357 1.220 25.374 1.00 97.31 325 GLY A O 1
ATOM 2420 N N . VAL A 1 326 ? -15.171 3.449 25.676 1.00 98.12 326 VAL A N 1
ATOM 2421 C CA . VAL A 1 326 ? -16.538 3.794 25.251 1.00 98.12 326 VAL A CA 1
ATOM 2422 C C . VAL A 1 326 ? -16.497 4.847 24.154 1.00 98.12 326 VAL A C 1
ATOM 2424 O O . VAL A 1 326 ? -15.824 5.866 24.277 1.00 98.12 326 VAL A O 1
ATOM 2427 N N . PHE A 1 327 ? -17.246 4.611 23.084 1.00 98.25 327 PHE A N 1
ATOM 2428 C CA . PHE A 1 327 ? -17.275 5.465 21.904 1.00 98.25 327 PHE A CA 1
ATOM 2429 C C . PHE A 1 327 ? -18.713 5.691 21.469 1.00 98.25 327 PHE A C 1
ATOM 2431 O O . PHE A 1 327 ? -19.500 4.748 21.412 1.00 98.25 327 PHE A O 1
ATOM 2438 N N . GLU A 1 328 ? -19.055 6.928 21.142 1.00 98.00 328 GLU A N 1
ATOM 2439 C CA . GLU A 1 328 ? -20.307 7.223 20.455 1.00 98.00 328 GLU A CA 1
ATOM 2440 C C . GLU A 1 328 ? -20.073 7.077 18.955 1.00 98.00 328 GLU A C 1
ATOM 2442 O O . GLU A 1 328 ? -19.037 7.507 18.446 1.00 98.00 328 GLU A O 1
ATOM 2447 N N . PHE A 1 329 ? -21.003 6.442 18.244 1.00 97.75 329 PHE A N 1
ATOM 2448 C CA . PHE A 1 329 ? -20.906 6.290 16.801 1.00 97.75 329 PHE A CA 1
ATOM 2449 C C . PHE A 1 329 ? -22.250 6.475 16.093 1.00 97.75 329 PHE A C 1
ATOM 2451 O O . PHE A 1 329 ? -23.317 6.113 16.593 1.00 97.75 329 PHE A O 1
ATOM 2458 N N . THR A 1 330 ? -22.175 7.011 14.878 1.00 96.75 330 THR A N 1
ATOM 2459 C CA . THR A 1 330 ? -23.295 7.140 13.940 1.00 96.75 330 THR A CA 1
ATOM 2460 C C . THR A 1 330 ? -22.913 6.444 12.644 1.00 96.75 330 THR A C 1
ATOM 2462 O O . THR A 1 330 ? -21.834 6.696 12.121 1.00 96.75 330 THR A O 1
ATOM 2465 N N . GLY A 1 331 ? -23.774 5.574 12.115 1.00 93.62 331 GLY A N 1
ATOM 2466 C CA . GLY A 1 331 ? -23.499 4.772 10.922 1.00 93.62 331 GLY A CA 1
ATOM 2467 C C . GLY A 1 331 ? -23.596 3.273 11.195 1.00 93.62 331 GLY A C 1
ATOM 2468 O O . GLY A 1 331 ? -24.526 2.823 11.861 1.00 93.62 331 GLY A O 1
ATOM 2469 N N . LYS A 1 332 ? -22.672 2.471 10.660 1.00 92.31 332 LYS A N 1
ATOM 2470 C CA . LYS A 1 332 ? -22.665 1.010 10.837 1.00 92.31 332 LYS A CA 1
ATOM 2471 C C . LYS A 1 332 ? -21.376 0.538 11.484 1.00 92.31 332 LYS A C 1
ATOM 2473 O O . LYS A 1 332 ? -20.308 0.688 10.905 1.00 92.31 332 LYS A O 1
ATOM 2478 N N . LEU A 1 333 ? -21.468 -0.122 12.634 1.00 92.81 333 LEU A N 1
ATOM 2479 C CA . LEU A 1 333 ? -20.344 -0.864 13.193 1.00 92.81 333 LEU A CA 1
ATOM 2480 C C . LEU A 1 333 ? -20.096 -2.112 12.337 1.00 92.81 333 LEU A C 1
ATOM 2482 O O . LEU A 1 333 ? -20.935 -3.017 12.276 1.00 92.81 333 LEU A O 1
ATOM 2486 N N . LEU A 1 334 ? -18.949 -2.140 11.664 1.00 85.06 334 LEU A N 1
ATOM 2487 C CA . LEU A 1 334 ? -18.608 -3.155 10.673 1.00 85.06 334 LEU A CA 1
ATOM 2488 C C . LEU A 1 334 ? -17.854 -4.347 11.272 1.00 85.06 334 LEU A C 1
ATOM 2490 O O . LEU A 1 334 ? -18.104 -5.500 10.906 1.00 85.06 334 LEU A O 1
ATOM 2494 N N . SER A 1 335 ? -16.906 -4.074 12.168 1.00 85.69 335 SER A N 1
ATOM 2495 C CA . SER A 1 335 ? -16.086 -5.099 12.818 1.00 85.69 335 SER A CA 1
ATOM 2496 C C . SER A 1 335 ? -15.426 -4.579 14.085 1.00 85.69 335 SER A C 1
ATOM 2498 O O . SER A 1 335 ? -15.095 -3.396 14.158 1.00 85.69 335 SER A O 1
ATOM 2500 N N . VAL A 1 336 ? -15.147 -5.491 15.015 1.00 91.31 336 VAL A N 1
ATOM 2501 C CA . VAL A 1 336 ? -14.220 -5.278 16.131 1.00 91.31 336 VAL A CA 1
ATOM 2502 C C . VAL A 1 336 ? -13.203 -6.417 16.136 1.00 91.31 336 VAL A C 1
ATOM 2504 O O . VAL A 1 336 ? -13.575 -7.582 16.064 1.00 91.31 336 VAL A O 1
ATOM 2507 N N . THR A 1 337 ? -11.920 -6.097 16.218 1.00 86.62 337 THR A N 1
ATOM 2508 C CA . THR A 1 337 ? -10.830 -7.067 16.358 1.00 86.62 337 THR A CA 1
ATOM 2509 C C . THR A 1 337 ? -10.171 -6.861 17.711 1.00 86.62 337 THR A C 1
ATOM 2511 O O . THR A 1 337 ? -9.934 -5.723 18.111 1.00 86.62 337 THR A O 1
ATOM 2514 N N . VAL A 1 338 ? -9.892 -7.959 18.412 1.00 90.06 338 VAL A N 1
ATOM 2515 C CA . VAL A 1 338 ? -9.229 -7.969 19.720 1.00 90.06 338 VAL A CA 1
ATOM 2516 C C . VAL A 1 338 ? -7.910 -8.723 19.589 1.00 90.06 338 VAL A C 1
ATOM 2518 O O . VAL A 1 338 ? -7.877 -9.825 19.048 1.00 90.06 338 VAL A O 1
ATOM 2521 N N . VAL A 1 339 ? -6.821 -8.133 20.082 1.00 86.44 339 VAL A N 1
ATOM 2522 C CA . VAL A 1 339 ? -5.468 -8.697 20.005 1.00 86.44 339 VAL A CA 1
ATOM 2523 C C . VAL A 1 339 ? -4.901 -8.859 21.410 1.00 86.44 339 VAL A C 1
ATOM 2525 O O . VAL A 1 339 ? -4.943 -7.938 22.223 1.00 86.44 339 VAL A O 1
ATOM 2528 N N . GLY A 1 340 ? -4.341 -10.036 21.697 1.00 86.25 340 GLY A N 1
ATOM 2529 C CA . GLY A 1 340 ? -3.722 -10.343 22.992 1.00 86.25 340 GLY A CA 1
ATOM 2530 C C . GLY A 1 340 ? -4.653 -10.997 24.018 1.00 86.25 340 GLY A C 1
ATOM 2531 O O . GLY A 1 340 ? -4.198 -11.323 25.112 1.00 86.25 340 GLY A O 1
ATOM 2532 N N . ALA A 1 341 ? -5.919 -11.255 23.671 1.00 91.06 341 ALA A N 1
ATOM 2533 C CA . ALA A 1 341 ? -6.844 -12.018 24.505 1.00 91.06 341 ALA A CA 1
ATOM 2534 C C . ALA A 1 341 ? -7.730 -12.959 23.674 1.00 91.06 341 ALA A C 1
ATOM 2536 O O . ALA A 1 341 ? -8.471 -12.516 22.803 1.00 91.06 341 ALA A O 1
ATOM 2537 N N . ASP A 1 342 ? -7.721 -14.250 24.017 1.00 85.94 342 ASP A N 1
ATOM 2538 C CA . ASP A 1 342 ? -8.610 -15.264 23.417 1.00 85.94 342 ASP A CA 1
ATOM 2539 C C . ASP A 1 342 ? -10.015 -15.283 24.067 1.00 85.94 342 ASP A C 1
ATOM 2541 O O . ASP A 1 342 ? -10.894 -16.053 23.678 1.00 85.94 342 ASP A O 1
ATOM 2545 N N . GLY A 1 343 ? -10.228 -14.475 25.111 1.00 93.19 343 GLY A N 1
ATOM 2546 C CA . GLY A 1 343 ? -11.472 -14.378 25.873 1.00 93.19 343 GLY A CA 1
ATOM 2547 C C . GLY A 1 343 ? -11.343 -13.430 27.068 1.00 93.19 343 GLY A C 1
ATOM 2548 O O . GLY A 1 343 ? -10.304 -12.805 27.269 1.00 93.19 343 GLY A O 1
ATOM 2549 N N . GLY A 1 344 ? -12.399 -13.326 27.881 1.00 95.62 344 GLY A N 1
ATOM 2550 C CA . GLY A 1 344 ? -12.432 -12.380 29.006 1.00 95.62 344 GLY A CA 1
ATOM 2551 C C . GLY A 1 344 ? -12.640 -10.930 28.562 1.00 95.62 344 GLY A C 1
ATOM 2552 O O . GLY A 1 344 ? -12.121 -10.012 29.188 1.00 95.62 344 GLY A O 1
ATOM 2553 N N . PHE A 1 345 ? -13.378 -10.728 27.473 1.00 96.81 345 PHE A N 1
ATOM 2554 C CA . PHE A 1 345 ? -13.793 -9.421 26.976 1.00 96.81 345 PHE A CA 1
ATOM 2555 C C . PHE A 1 345 ? -15.251 -9.468 26.506 1.00 96.81 345 PHE A C 1
ATOM 2557 O O . PHE A 1 345 ? -15.802 -10.544 26.251 1.00 96.81 345 PHE A O 1
ATOM 2564 N N . GLU A 1 346 ? -15.878 -8.302 26.418 1.00 97.12 346 GLU A N 1
ATOM 2565 C CA . GLU A 1 346 ? -17.260 -8.126 25.990 1.00 97.12 346 GLU A CA 1
ATOM 2566 C C . GLU A 1 346 ? -17.386 -6.852 25.154 1.00 97.12 346 GLU A C 1
ATOM 2568 O O . GLU A 1 346 ? -16.892 -5.795 25.525 1.00 97.12 346 GLU A O 1
ATOM 2573 N N . ILE A 1 347 ? -18.028 -6.977 23.995 1.00 97.06 347 ILE A N 1
ATOM 2574 C CA . ILE A 1 347 ? -18.406 -5.850 23.138 1.00 97.06 347 ILE A CA 1
ATOM 2575 C C . ILE A 1 347 ? -19.901 -5.617 23.296 1.00 97.06 347 ILE A C 1
ATOM 2577 O O . ILE A 1 347 ? -20.683 -6.557 23.095 1.00 97.06 347 ILE A O 1
ATOM 2581 N N . GLU A 1 348 ? -20.289 -4.384 23.601 1.00 97.31 348 GLU A N 1
ATOM 2582 C CA . GLU A 1 348 ? -21.678 -3.960 23.740 1.00 97.31 348 GLU A CA 1
ATOM 2583 C C . GLU A 1 348 ? -22.008 -2.788 22.814 1.00 97.31 348 GLU A C 1
ATOM 2585 O O . GLU A 1 348 ? -21.166 -1.934 22.554 1.00 97.31 348 GLU A O 1
ATOM 2590 N N . VAL A 1 349 ? -23.255 -2.736 22.341 1.00 97.19 349 VAL A N 1
ATOM 2591 C CA . VAL A 1 349 ? -23.838 -1.553 21.696 1.00 97.19 349 VAL A CA 1
ATOM 2592 C C . VAL A 1 349 ? -25.119 -1.190 22.435 1.00 97.19 349 VAL A C 1
ATOM 2594 O O . VAL A 1 349 ? -26.022 -2.024 22.562 1.00 97.19 349 VAL A O 1
ATOM 2597 N N . ASP A 1 350 ? -25.190 0.031 22.962 1.00 96.94 350 ASP A N 1
ATOM 2598 C CA . ASP A 1 350 ? -26.293 0.530 23.793 1.00 96.94 350 ASP A CA 1
ATOM 2599 C C . ASP A 1 350 ? -26.622 -0.412 24.972 1.00 96.94 350 ASP A C 1
ATOM 2601 O O . ASP A 1 350 ? -27.785 -0.751 25.228 1.00 96.94 350 ASP A O 1
ATOM 2605 N N . GLY A 1 351 ? -25.577 -0.910 25.645 1.00 96.50 351 GLY A N 1
ATOM 2606 C CA . GLY A 1 351 ? -25.674 -1.848 26.772 1.00 96.50 351 GLY A CA 1
ATOM 2607 C C . GLY A 1 351 ? -26.147 -3.259 26.397 1.00 96.50 351 GLY A C 1
ATOM 2608 O O . GLY A 1 351 ? -26.515 -4.052 27.266 1.00 96.50 351 GLY A O 1
ATOM 2609 N N . ARG A 1 352 ? -26.219 -3.588 25.100 1.00 96.44 352 ARG A N 1
ATOM 2610 C CA . ARG A 1 352 ? -26.532 -4.940 24.622 1.00 96.44 352 ARG A CA 1
ATOM 2611 C C . ARG A 1 352 ? -25.262 -5.617 24.143 1.00 96.44 352 ARG A C 1
ATOM 2613 O O . ARG A 1 352 ? -24.625 -5.136 23.213 1.00 96.44 352 ARG A O 1
ATOM 2620 N N . ARG A 1 353 ? -24.958 -6.784 24.707 1.00 96.19 353 ARG A N 1
ATOM 2621 C CA . ARG A 1 353 ? -23.873 -7.658 24.251 1.00 96.19 353 ARG A CA 1
ATOM 2622 C C . ARG A 1 353 ? -24.015 -8.018 22.772 1.00 96.19 353 ARG A C 1
ATOM 2624 O O . ARG A 1 353 ? -25.009 -8.621 22.367 1.00 96.19 353 ARG A O 1
ATOM 2631 N N . VAL A 1 354 ? -22.975 -7.727 21.997 1.00 95.69 354 VAL A N 1
ATOM 2632 C CA . VAL A 1 354 ? -22.868 -8.016 20.556 1.00 95.69 354 VAL A CA 1
ATOM 2633 C C . VAL A 1 354 ? -21.576 -8.747 20.186 1.00 95.69 354 VAL A C 1
ATOM 2635 O O . VAL A 1 354 ? -21.295 -8.936 19.009 1.00 95.69 354 VAL A O 1
ATOM 2638 N N . THR A 1 355 ? -20.803 -9.193 21.179 1.00 92.81 355 THR A N 1
ATOM 2639 C CA . THR A 1 355 ? -19.467 -9.807 21.019 1.00 92.81 355 THR A CA 1
ATOM 2640 C C . THR A 1 355 ? -19.432 -10.862 19.910 1.00 92.81 355 THR A C 1
ATOM 2642 O O . THR A 1 355 ? -18.679 -10.729 18.953 1.00 92.81 355 THR A O 1
ATOM 2645 N N . ASP A 1 356 ? -20.338 -11.838 19.956 1.00 87.31 356 ASP A N 1
ATOM 2646 C CA . ASP A 1 356 ? -20.373 -12.948 18.991 1.00 87.31 356 ASP A CA 1
ATOM 2647 C C . ASP A 1 356 ? -20.833 -12.526 17.581 1.00 87.31 356 ASP A C 1
ATOM 2649 O O . ASP A 1 356 ? -20.782 -13.316 16.642 1.00 87.31 356 ASP A O 1
ATOM 2653 N N . SER A 1 357 ? -21.339 -11.297 17.431 1.00 80.25 357 SER A N 1
ATOM 2654 C CA . SER A 1 357 ? -21.873 -10.764 16.171 1.00 80.25 357 SER A CA 1
ATOM 2655 C C . SER A 1 357 ? -20.877 -9.900 15.404 1.00 80.25 357 SER A C 1
ATOM 2657 O O . SER A 1 357 ? -21.058 -9.738 14.199 1.00 80.25 357 SER A O 1
ATOM 2659 N N . VAL A 1 358 ? -19.865 -9.337 16.075 1.00 79.81 358 VAL A N 1
ATOM 2660 C CA . VAL A 1 358 ? -18.953 -8.336 15.484 1.00 79.81 358 VAL A CA 1
ATOM 2661 C C . VAL A 1 358 ? -17.472 -8.670 15.632 1.00 79.81 358 VAL A C 1
ATOM 2663 O O . VAL A 1 358 ? -16.663 -8.090 14.906 1.00 79.81 358 VAL A O 1
ATOM 2666 N N . VAL A 1 359 ? -17.120 -9.584 16.542 1.00 73.56 359 VAL A N 1
ATOM 2667 C CA . VAL A 1 359 ? -15.726 -9.959 16.801 1.00 73.56 359 VAL A CA 1
ATOM 2668 C C . VAL A 1 359 ? -15.220 -10.928 15.736 1.00 73.56 359 VAL A C 1
ATOM 2670 O O . VAL A 1 359 ? -15.925 -11.875 15.374 1.00 73.56 359 VAL A O 1
ATOM 2673 N N . ARG A 1 360 ? -14.006 -10.676 15.234 1.00 63.66 360 ARG A N 1
ATOM 2674 C CA . ARG A 1 360 ? -13.287 -11.536 14.284 1.00 63.66 360 ARG A CA 1
ATOM 2675 C C . ARG A 1 360 ? -11.920 -11.936 14.786 1.00 63.66 360 ARG A C 1
ATOM 2677 O O . ARG A 1 360 ? -11.236 -11.037 15.328 1.00 63.66 360 ARG A O 1
#

Organism: NCBI:txid3031998

Secondary structure (DSSP, 8-state):
---------------------TT---PPPEEEEEEESS-EEEEEEEEEEEEE-TTSGGGBPPTT---EEEETTEEEEEEEES--GGG--TT--EEEEEE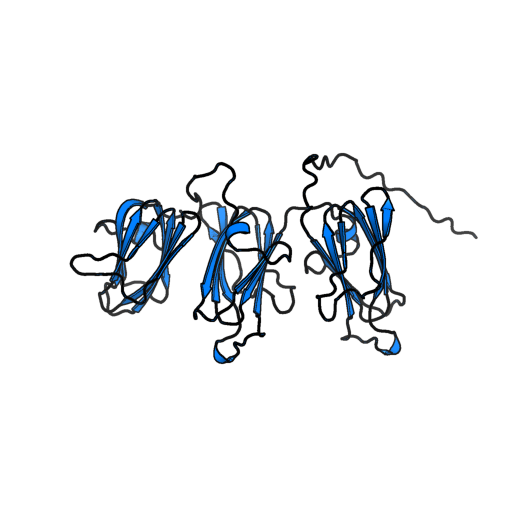EEEEEEEEEEEESSTT--EEEEETTEEE-HHHHTT----SEEEEEEEESS-EEEEEEEEEEEEE-TTSGGG---SS---EE-TTS-EEEEEEES--GGG--TT--EEEEEEEEEEEEEEEEEESSTT--EEEEETTEE--HHHHSPPPTT-----TTS-SS--EEEEEEEEEEEE-SS-EEEEEEEEEEEEEE-B-SS-B--SS-EEEEETTEEEEEEEEETT-EEEEEEEEEEEEEEEES-SSSEEEEETTEE-HHHHB-

pLDDT: mean 81.46, std 16.28, range [29.84, 98.25]

Foldseek 3Di:
DDDDDDPPDPPDDPPPCPDDPPPLDQFQKKKKKKKKLEKKKKKWKFQADKDWQQPPVQAGDDPPFDWDDPDDSITMTIDMWHDYPVRGDPPGMGITMMIGGFATQDIDMGGPDPPMDMFMDMRQHTDDSVVNNGDGRAQKKKKKKKKLEKKKKKWKFDADKAWQCRNPQQGDDPQQAWDQFPLRITMGIDMWHDYPVNGDPPGMGITMMIGRHATQDIDMGDPDPPMDMFIDISNHGDDRCVRNDDPPVDPDFPRGLAPFDWDAAAQKKKKKWFQDQFKKKKKWKFQADKDWDDDPAATADPQWDWDDDPSMIIIIDMDGPGYIYMMTGHGIGRAMEIGRDPDRMFIDINNHTCCVRHYD